Protein AF-A0A8X6X6V0-F1 (afdb_monomer_lite)

Radius of gyration: 44.59 Å; chains: 1; bounding box: 97×78×114 Å

Sequence (254 aa):
MNCDDSDLSSLSDDDEDKPSPTPSLAEDENDEPLQNAITTRIPHQAAHINEARHMPEMVGDRNHRSRCSNEKCSALTTVQCTDRMERRCVLNSWSKEEVRAVIRYEWARGVSGTEIHNHLVEVYGPGVMSKQMVRRWCRAFSDGHQQVEDLPRAGRTRTATTDANVGKVDDMIRANWRITIDEVAEELGISHESAQNITHDILRYRKVSARWVFRQLTSTHQEQRMAAFVLAALSVTAFASLHEVSELNLTDFY

Foldseek 3Di:
DDDDDDDDDDDDDDDDDDDDDDPDDPPPDDDDDPPDDDPDDDDDDDDDDPDDPPDDPPPDPPDDPDDDPDPPDPDDDPPPPPVPDDPQDAQCDDDQLRLLVLLLVCLVVVHDLVVSVVVCCSRHNPPRDDSVVSVVSSVCVVVVNDDSDDDDDPDPDPPLPDVVLLVVLVVVCVVPVPDDLVNSCVVSVHDSVSSVCSQCVVVNDDDDDDDDDPDDDDPVNVVVVVVVVVVVVVVVVVVVVVVVVVVVVVVVVD

Structure (mmCIF, N/CA/C/O backbone):
data_AF-A0A8X6X6V0-F1
#
_entry.id   AF-A0A8X6X6V0-F1
#
loop_
_atom_site.group_PDB
_atom_site.id
_atom_site.type_symbol
_atom_site.label_atom_id
_atom_site.label_alt_id
_atom_site.label_comp_id
_atom_site.label_asym_id
_atom_site.label_entity_id
_atom_site.label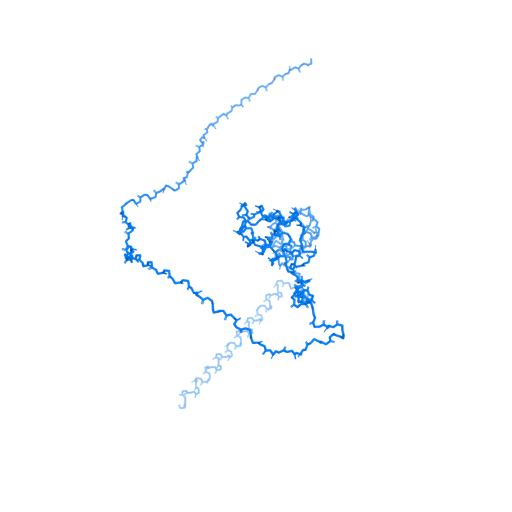_seq_id
_atom_site.pdbx_PDB_ins_code
_atom_site.Cartn_x
_atom_site.Cartn_y
_atom_site.Cartn_z
_atom_site.occupancy
_atom_site.B_iso_or_equiv
_atom_site.auth_seq_id
_atom_site.auth_comp_id
_atom_site.auth_asym_id
_atom_site.auth_atom_id
_atom_site.pdbx_PDB_model_num
ATOM 1 N N . MET A 1 1 ? -43.793 27.717 -38.017 1.00 43.06 1 MET A N 1
ATOM 2 C CA . MET A 1 1 ? -42.448 27.275 -37.589 1.00 43.06 1 MET A CA 1
ATOM 3 C C . MET A 1 1 ? -42.634 25.925 -36.906 1.00 43.06 1 MET A C 1
ATOM 5 O O . MET A 1 1 ? -42.559 25.836 -35.694 1.00 43.06 1 MET A O 1
ATOM 9 N N . ASN A 1 2 ? -43.304 24.999 -37.588 1.00 39.22 2 ASN A N 1
ATOM 10 C CA . ASN A 1 2 ? -42.785 24.049 -38.585 1.00 39.22 2 ASN A CA 1
ATOM 11 C C . ASN A 1 2 ? -42.194 22.838 -37.868 1.00 39.22 2 ASN A C 1
ATOM 13 O O . ASN A 1 2 ? -41.028 22.827 -37.490 1.00 39.22 2 ASN A O 1
ATOM 17 N N . CYS A 1 3 ? -43.082 21.869 -37.668 1.00 39.56 3 CYS A N 1
ATOM 18 C CA . CYS A 1 3 ? -42.766 20.455 -37.712 1.00 39.56 3 CYS A CA 1
ATOM 19 C C . CYS A 1 3 ? -42.533 20.108 -39.188 1.00 39.56 3 CYS A C 1
ATOM 21 O O . CYS A 1 3 ? -43.362 20.500 -40.008 1.00 39.56 3 CYS A O 1
ATOM 23 N N . ASP A 1 4 ? -41.451 19.405 -39.502 1.00 44.62 4 ASP A N 1
ATOM 24 C CA . ASP A 1 4 ? -41.312 18.671 -40.757 1.00 44.62 4 ASP A CA 1
ATOM 25 C C . ASP A 1 4 ? -40.814 17.265 -40.418 1.00 44.62 4 ASP A C 1
ATOM 27 O O . ASP A 1 4 ? -39.748 17.075 -39.825 1.00 44.62 4 ASP A O 1
ATOM 31 N N . ASP A 1 5 ? -41.675 16.314 -40.762 1.00 45.59 5 ASP A N 1
ATOM 32 C CA . ASP A 1 5 ? -41.463 14.879 -40.832 1.00 45.59 5 ASP A CA 1
ATOM 33 C C . ASP A 1 5 ? -40.424 14.529 -41.903 1.00 45.59 5 ASP A C 1
ATOM 35 O O . ASP A 1 5 ? -40.351 15.192 -42.939 1.00 45.59 5 ASP A O 1
ATOM 39 N N . SER A 1 6 ? -39.690 13.431 -41.709 1.00 56.47 6 SER A N 1
ATOM 40 C CA . SER A 1 6 ? -39.360 12.480 -42.782 1.00 56.47 6 SER A CA 1
ATOM 41 C C . SER A 1 6 ? -38.842 11.172 -42.185 1.00 56.47 6 SER A C 1
ATOM 43 O O . SER A 1 6 ? -37.684 11.054 -41.785 1.00 56.47 6 SER A O 1
ATOM 45 N N . ASP A 1 7 ? -39.756 10.208 -42.151 1.00 45.28 7 ASP A N 1
ATOM 46 C CA . ASP A 1 7 ? -39.537 8.767 -42.099 1.00 45.28 7 ASP A CA 1
ATOM 47 C C . ASP A 1 7 ? -38.521 8.275 -43.149 1.00 45.28 7 ASP A C 1
ATOM 49 O O . ASP A 1 7 ? -38.448 8.820 -44.251 1.00 45.28 7 ASP A O 1
ATOM 53 N N . LEU A 1 8 ? -37.822 7.166 -42.858 1.00 48.72 8 LEU A N 1
ATOM 54 C CA . LEU A 1 8 ? -38.090 5.878 -43.526 1.00 48.72 8 LEU A CA 1
ATOM 55 C C . LEU A 1 8 ? -37.165 4.735 -43.056 1.00 48.72 8 LEU A C 1
ATOM 57 O O . LEU A 1 8 ? -35.946 4.795 -43.195 1.00 48.72 8 LEU A O 1
ATOM 61 N N . SER A 1 9 ? -37.839 3.652 -42.640 1.00 52.66 9 SER A N 1
ATOM 62 C CA . SER A 1 9 ? -37.504 2.213 -42.744 1.00 52.66 9 SER A CA 1
ATOM 63 C C . SER A 1 9 ? -36.273 1.698 -41.983 1.00 52.66 9 SER A C 1
ATOM 65 O O . SER A 1 9 ? -35.146 2.023 -42.329 1.00 52.66 9 SER A O 1
ATOM 67 N N . SER A 1 10 ? -36.398 0.916 -40.903 1.00 49.81 10 SER A N 1
ATOM 68 C CA . SER A 1 10 ? -37.015 -0.426 -40.771 1.00 49.81 10 SER A CA 1
ATOM 69 C C . SER A 1 10 ? -36.362 -1.491 -41.658 1.00 49.81 10 SER A C 1
ATOM 71 O O . SER A 1 10 ? -36.741 -1.659 -42.813 1.00 49.81 10 SER A O 1
ATOM 73 N N . LEU A 1 11 ? -35.443 -2.255 -41.067 1.00 49.62 11 LEU A N 1
ATOM 74 C CA . LEU A 1 11 ? -35.178 -3.654 -41.404 1.00 49.62 11 LEU A CA 1
ATOM 75 C C . LEU A 1 11 ? -34.881 -4.381 -40.089 1.00 49.62 11 LEU A C 1
ATOM 77 O O . LEU A 1 11 ? -33.825 -4.229 -39.481 1.00 49.62 11 LEU A O 1
ATOM 81 N N . SER A 1 12 ? -35.924 -5.047 -39.615 1.00 47.56 12 SER A N 1
ATOM 82 C CA . SER A 1 12 ? -35.918 -6.099 -38.613 1.00 47.56 12 SER A CA 1
ATOM 83 C C . SER A 1 12 ? -35.252 -7.340 -39.193 1.00 47.56 12 SER A C 1
ATOM 85 O O . SER A 1 12 ? -35.658 -7.759 -40.271 1.00 47.56 12 SER A O 1
ATOM 87 N N . ASP A 1 13 ? -34.335 -7.939 -38.443 1.00 51.16 13 ASP A N 1
ATOM 88 C CA . ASP A 1 13 ? -34.235 -9.391 -38.357 1.00 51.16 13 ASP A CA 1
ATOM 89 C C . ASP A 1 13 ? -34.042 -9.720 -36.873 1.00 51.16 13 ASP A C 1
ATOM 91 O O . ASP A 1 13 ? -33.030 -9.388 -36.249 1.00 51.16 13 ASP A O 1
ATOM 95 N N . ASP A 1 14 ? -35.118 -10.257 -36.307 1.00 48.31 14 ASP A N 1
ATOM 96 C CA . ASP A 1 14 ? -35.126 -11.079 -35.110 1.00 48.31 14 ASP A CA 1
ATOM 97 C C . ASP A 1 14 ? -34.125 -12.226 -35.283 1.00 48.31 14 ASP A C 1
ATOM 99 O O . ASP A 1 14 ? -34.096 -12.817 -36.353 1.00 48.31 14 ASP A O 1
ATOM 103 N N . ASP A 1 15 ? -33.355 -12.566 -34.247 1.00 51.91 15 ASP A N 1
ATOM 104 C CA . ASP A 1 15 ? -33.030 -13.968 -33.959 1.00 51.91 15 ASP A CA 1
ATOM 105 C C . ASP A 1 15 ? -32.378 -14.121 -32.570 1.00 51.91 15 ASP A C 1
ATOM 107 O O . ASP A 1 15 ? -31.241 -13.726 -32.316 1.00 51.91 15 ASP A O 1
ATOM 111 N N . GLU A 1 16 ? -33.162 -14.754 -31.696 1.00 51.00 16 GLU A N 1
ATOM 112 C CA . GLU A 1 16 ? -32.752 -15.794 -30.747 1.00 51.00 16 GLU A CA 1
ATOM 113 C C . GLU A 1 16 ? -31.806 -15.421 -29.592 1.00 51.00 16 GLU A C 1
ATOM 115 O O . GLU A 1 16 ? -30.585 -15.599 -29.601 1.00 51.00 16 GLU A O 1
ATOM 120 N N . ASP A 1 17 ? -32.468 -15.067 -28.492 1.00 46.38 17 ASP A N 1
ATOM 121 C CA . ASP A 1 17 ? -32.119 -15.486 -27.137 1.00 46.38 17 ASP A CA 1
ATOM 122 C C . ASP A 1 17 ? -31.708 -16.975 -27.117 1.00 46.38 17 ASP A C 1
ATOM 124 O O . ASP A 1 17 ? -32.535 -17.868 -27.306 1.00 46.38 17 ASP A O 1
ATOM 128 N N . LYS A 1 18 ? -30.431 -17.275 -26.857 1.00 47.12 18 LYS A N 1
ATOM 129 C CA . LYS A 1 18 ? -29.999 -18.647 -26.557 1.00 47.12 18 LYS A CA 1
ATOM 130 C C . LYS A 1 18 ? -29.133 -18.691 -25.304 1.00 47.12 18 LYS A C 1
ATOM 132 O O . LYS A 1 18 ? -27.924 -18.461 -25.382 1.00 47.12 18 LYS A O 1
ATOM 137 N N . PRO A 1 19 ? -29.704 -19.053 -24.143 1.00 42.91 19 PRO A N 1
ATOM 138 C CA . PRO A 1 19 ? -28.915 -19.439 -22.993 1.00 42.91 19 PRO A CA 1
ATOM 139 C C . PRO A 1 19 ? -28.558 -20.934 -23.027 1.00 42.91 19 PRO A C 1
ATOM 141 O O . PRO A 1 19 ? -29.378 -21.792 -23.355 1.00 42.91 19 PRO A O 1
ATOM 144 N N . SER A 1 20 ? -27.371 -21.214 -22.476 1.00 43.12 20 SER A N 1
ATOM 145 C CA . SER A 1 20 ? -26.909 -22.482 -21.871 1.00 43.12 20 SER A CA 1
ATOM 146 C C . SER A 1 20 ? -26.146 -23.460 -22.787 1.00 43.12 20 SER A C 1
ATOM 148 O O . SER A 1 20 ? -26.454 -23.611 -23.967 1.00 43.12 20 SER A O 1
ATOM 150 N N . PRO A 1 21 ? -25.130 -24.145 -22.226 1.00 46.22 21 PRO A N 1
ATOM 151 C CA . PRO A 1 21 ? -25.453 -25.300 -21.396 1.00 46.22 21 PRO A CA 1
ATOM 152 C C . PRO A 1 21 ? -24.840 -25.229 -19.995 1.00 46.22 21 PRO A C 1
ATOM 154 O O . PRO A 1 21 ? -23.626 -25.220 -19.802 1.00 46.22 21 PRO A O 1
ATOM 157 N N . THR A 1 22 ? -25.729 -25.267 -19.010 1.00 44.12 22 THR A N 1
ATOM 158 C CA . THR A 1 22 ? -25.521 -25.998 -17.766 1.00 44.12 22 THR A CA 1
ATOM 159 C C . THR A 1 22 ? -25.092 -27.434 -18.088 1.00 44.12 22 THR A C 1
ATOM 161 O O . THR A 1 22 ? -25.772 -28.117 -18.855 1.00 44.12 22 THR A O 1
ATOM 164 N N . PRO A 1 23 ? -24.006 -27.946 -17.494 1.00 42.91 23 PRO A N 1
ATOM 165 C CA . PRO A 1 23 ? -23.818 -29.380 -17.384 1.00 42.91 23 PRO A CA 1
ATOM 166 C C . PRO A 1 23 ? -24.856 -29.923 -16.403 1.00 42.91 23 PRO A C 1
ATOM 168 O O . PRO A 1 23 ? -24.826 -29.642 -15.204 1.00 42.91 23 PRO A O 1
ATOM 171 N N . SER A 1 24 ? -25.815 -30.647 -16.967 1.00 38.06 24 SER A N 1
ATOM 172 C CA . SER A 1 24 ? -26.755 -31.501 -16.265 1.00 38.06 24 SER A CA 1
ATOM 173 C C . SER A 1 24 ? -26.023 -32.534 -15.414 1.00 38.06 24 SER A C 1
ATOM 175 O O . SER A 1 24 ? -25.012 -33.108 -15.819 1.00 38.06 24 SER A O 1
ATOM 177 N N . LEU A 1 25 ? -26.617 -32.759 -14.252 1.00 36.78 25 LEU A N 1
ATOM 178 C CA . LEU A 1 25 ? -26.468 -33.891 -13.355 1.00 36.78 25 LEU A CA 1
ATOM 179 C C . LEU A 1 25 ? -26.217 -35.204 -14.116 1.00 36.78 25 LEU A C 1
ATOM 181 O O . LEU A 1 25 ? -27.026 -35.609 -14.950 1.00 36.78 25 LEU A O 1
ATOM 185 N N . ALA A 1 26 ? -25.119 -35.880 -13.784 1.00 39.16 26 AL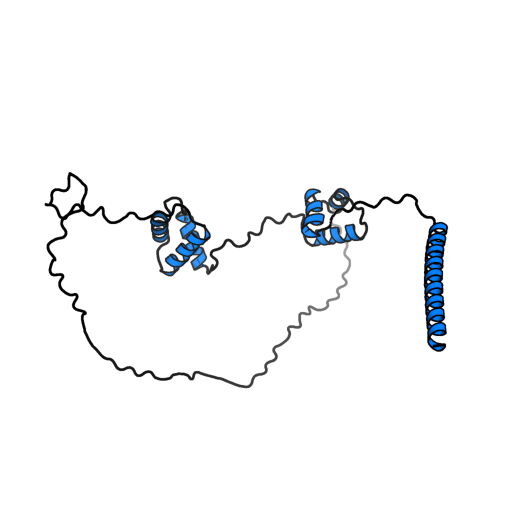A A N 1
ATOM 186 C CA . ALA A 1 26 ? -25.112 -37.332 -13.778 1.00 39.16 26 ALA A CA 1
ATOM 187 C C . ALA A 1 26 ? -25.782 -37.748 -12.464 1.00 39.16 26 ALA A C 1
ATOM 189 O O . ALA A 1 26 ? -25.169 -37.700 -11.398 1.00 39.16 26 ALA A O 1
ATOM 190 N N . GLU A 1 27 ? -27.073 -38.055 -12.543 1.00 41.31 27 GLU A N 1
ATOM 191 C CA . GLU A 1 27 ? -27.719 -38.941 -11.584 1.00 41.31 27 GLU A CA 1
ATOM 192 C C . GLU A 1 27 ? -27.263 -40.361 -11.932 1.00 41.31 27 GLU A C 1
ATOM 194 O O . GLU A 1 27 ? -27.814 -40.994 -12.827 1.00 41.31 27 GLU A O 1
ATOM 199 N N . ASP A 1 28 ? -26.224 -40.835 -11.248 1.00 38.53 28 ASP A N 1
ATOM 200 C CA . ASP A 1 28 ? -26.129 -42.252 -10.908 1.00 38.53 28 ASP A CA 1
ATOM 201 C C . ASP A 1 28 ? -26.710 -42.380 -9.493 1.00 38.53 28 ASP A C 1
ATOM 203 O O . ASP A 1 28 ? -26.030 -42.172 -8.486 1.00 38.53 28 ASP A O 1
ATOM 207 N N . GLU A 1 29 ? -28.017 -42.640 -9.427 1.00 46.88 29 GLU A N 1
ATOM 208 C CA . GLU A 1 29 ? -28.611 -43.325 -8.281 1.00 46.88 29 GLU A CA 1
ATOM 209 C C . GLU A 1 29 ? -28.218 -44.813 -8.311 1.00 46.88 29 GLU A C 1
ATOM 211 O O . GLU A 1 29 ? -27.977 -45.378 -9.381 1.00 46.88 29 GLU A O 1
ATOM 216 N N . ASN A 1 30 ? -28.269 -45.427 -7.120 1.00 36.88 30 ASN A N 1
ATOM 217 C CA . ASN A 1 30 ? -27.988 -46.821 -6.726 1.00 36.88 30 ASN A CA 1
ATOM 218 C C . ASN A 1 30 ? -26.560 -46.988 -6.153 1.00 36.88 30 ASN A C 1
ATOM 220 O O . ASN A 1 30 ? -25.581 -46.936 -6.885 1.00 36.88 30 ASN A O 1
ATOM 224 N N . ASP A 1 31 ? -26.319 -47.134 -4.844 1.00 41.03 31 ASP A N 1
ATOM 225 C CA . ASP A 1 31 ? -27.117 -47.787 -3.800 1.00 41.03 31 ASP A CA 1
ATOM 226 C C . ASP A 1 31 ? -26.992 -47.125 -2.405 1.00 41.03 31 ASP A C 1
ATOM 228 O O . ASP A 1 31 ? -26.027 -46.443 -2.063 1.00 41.03 31 ASP A O 1
ATOM 232 N N . GLU A 1 32 ? -28.031 -47.380 -1.616 1.00 48.66 32 GLU A N 1
ATOM 233 C CA . GLU A 1 32 ? -28.449 -46.867 -0.305 1.00 48.66 32 GLU A CA 1
ATOM 234 C C . GLU A 1 32 ? -27.623 -47.441 0.904 1.00 48.66 32 GLU A C 1
ATOM 236 O O . GLU A 1 32 ? -26.534 -47.981 0.726 1.00 48.66 32 GLU A O 1
ATOM 241 N N . PRO A 1 33 ? -28.047 -47.302 2.180 1.00 42.47 33 PRO A N 1
ATOM 242 C CA . PRO A 1 33 ? -27.447 -46.435 3.189 1.00 42.47 33 PRO A CA 1
ATOM 243 C C . PRO A 1 33 ? -26.650 -47.190 4.276 1.00 42.47 33 PRO A C 1
ATOM 245 O O . PRO A 1 33 ? -27.067 -48.235 4.773 1.00 42.47 33 PRO A O 1
ATOM 248 N N . LEU A 1 34 ? -25.580 -46.590 4.809 1.00 40.56 34 LEU A N 1
ATOM 249 C CA . LEU A 1 34 ? -25.073 -46.978 6.135 1.00 40.56 34 LEU A CA 1
ATOM 250 C C . LEU A 1 34 ? -25.619 -46.033 7.201 1.00 40.56 34 LEU A C 1
ATOM 252 O O . LEU A 1 34 ? -24.975 -45.090 7.658 1.00 40.56 34 LEU A O 1
ATOM 256 N N . GLN A 1 35 ? -26.852 -46.336 7.602 1.00 38.72 35 GLN A N 1
ATOM 257 C CA . GLN A 1 35 ? -27.366 -45.983 8.915 1.00 38.72 35 GLN A CA 1
ATOM 258 C C . GLN A 1 35 ? -26.469 -46.607 10.000 1.00 38.72 35 GLN A C 1
ATOM 260 O O . GLN A 1 35 ? -26.165 -47.795 9.970 1.00 38.72 35 GLN A O 1
ATOM 265 N N . ASN A 1 36 ? -26.092 -45.788 10.981 1.00 50.25 36 ASN A N 1
ATOM 266 C CA . ASN A 1 36 ? -26.089 -46.105 12.411 1.00 50.25 36 ASN A CA 1
ATOM 267 C C . ASN A 1 36 ? -25.766 -47.556 12.823 1.00 50.25 36 ASN A C 1
ATOM 269 O O . ASN A 1 36 ? -26.681 -48.365 12.959 1.00 50.25 36 ASN A O 1
ATOM 273 N N . ALA A 1 37 ? -24.516 -47.848 13.204 1.00 44.16 37 ALA A N 1
ATOM 274 C CA . ALA A 1 37 ? -24.225 -49.010 14.053 1.00 44.16 37 ALA A CA 1
ATOM 275 C C . ALA A 1 37 ? -22.836 -48.971 14.720 1.00 44.16 37 ALA A C 1
ATOM 277 O O . ALA A 1 37 ? -21.986 -49.781 14.384 1.00 44.16 37 ALA A O 1
ATOM 278 N N . ILE A 1 38 ? -22.624 -48.115 15.728 1.00 38.22 38 ILE A N 1
ATOM 279 C CA . ILE A 1 38 ? -21.910 -48.535 16.955 1.00 38.22 38 ILE A CA 1
ATOM 280 C C . ILE A 1 38 ? -22.642 -47.919 18.150 1.00 38.22 38 ILE A C 1
ATOM 282 O O . ILE A 1 38 ? -22.221 -46.948 18.771 1.00 38.22 38 ILE A O 1
ATOM 286 N N . THR A 1 39 ? -23.798 -48.501 18.458 1.00 43.28 39 THR A N 1
ATOM 287 C CA . THR A 1 39 ? -24.375 -48.457 19.799 1.00 43.28 39 THR A CA 1
ATOM 288 C C . THR A 1 39 ? -23.881 -49.697 20.534 1.00 43.28 39 THR A C 1
ATOM 290 O O . THR A 1 39 ? -24.547 -50.730 20.543 1.00 43.28 39 THR A O 1
ATOM 293 N N . THR A 1 40 ? -22.714 -49.626 21.167 1.00 41.25 40 THR A N 1
ATOM 294 C CA . THR A 1 40 ? -22.365 -50.584 22.220 1.00 41.25 40 THR A CA 1
ATOM 295 C C . THR A 1 40 ? -22.706 -49.971 23.566 1.00 41.25 40 THR A C 1
ATOM 297 O O . THR A 1 40 ? -21.996 -49.141 24.123 1.00 41.25 40 THR A O 1
ATOM 300 N N . ARG A 1 41 ? -23.877 -50.406 24.038 1.00 46.56 41 ARG A N 1
ATOM 301 C CA . ARG A 1 41 ? -24.317 -50.508 25.430 1.00 46.56 41 ARG A CA 1
ATOM 302 C C . ARG A 1 41 ? -23.166 -50.391 26.440 1.00 46.56 41 ARG A C 1
ATOM 304 O O . ARG A 1 41 ? -22.403 -51.338 26.608 1.00 46.56 41 ARG A O 1
ATOM 311 N N . ILE A 1 42 ? -23.152 -49.304 27.204 1.00 42.47 42 ILE A N 1
ATOM 312 C CA . ILE A 1 42 ? -22.710 -49.363 28.599 1.00 42.47 42 ILE A CA 1
ATOM 313 C C . ILE A 1 42 ? -23.989 -49.311 29.442 1.00 42.47 42 ILE A C 1
ATOM 315 O O . ILE A 1 42 ? -24.787 -48.387 29.269 1.00 42.47 42 ILE A O 1
ATOM 319 N N . PRO A 1 43 ? -24.253 -50.327 30.278 1.00 42.03 43 PRO A N 1
ATOM 320 C CA . PRO A 1 43 ? -25.479 -50.400 31.049 1.00 42.03 43 PRO A CA 1
ATOM 321 C C . PRO A 1 43 ? -25.533 -49.273 32.080 1.00 42.03 43 PRO A C 1
ATOM 323 O O . PRO A 1 43 ? -24.612 -49.067 32.868 1.00 42.03 43 PRO A O 1
ATOM 326 N N . HIS A 1 44 ? -26.669 -48.581 32.088 1.00 46.25 44 HIS A N 1
ATOM 327 C CA . HIS A 1 44 ? -27.127 -47.807 33.227 1.00 46.25 44 HIS A CA 1
ATOM 328 C C . HIS A 1 44 ? -27.275 -48.758 34.419 1.00 46.25 44 HIS A C 1
ATOM 330 O O . HIS A 1 44 ? -28.161 -49.611 34.433 1.00 46.25 44 HIS A O 1
ATOM 336 N N . GLN A 1 45 ? -26.445 -48.579 35.440 1.00 47.88 45 GLN A N 1
ATOM 337 C CA . GLN A 1 45 ? -26.789 -49.020 36.780 1.00 47.88 45 GLN A CA 1
ATOM 338 C C . GLN A 1 45 ? -26.460 -47.894 37.748 1.00 47.88 45 GLN A C 1
ATOM 340 O O . GLN A 1 45 ? -25.309 -47.519 37.957 1.00 47.88 45 GLN A O 1
ATOM 345 N N . ALA A 1 46 ? -27.532 -47.302 38.265 1.00 47.19 46 ALA A N 1
ATOM 346 C CA . ALA A 1 46 ? -27.494 -46.326 39.328 1.00 47.19 46 ALA A CA 1
ATOM 347 C C . ALA A 1 46 ? -26.876 -46.967 40.576 1.00 47.19 46 ALA A C 1
ATOM 349 O O . ALA A 1 46 ? -27.431 -47.916 41.126 1.00 47.19 46 ALA A O 1
ATOM 350 N N . ALA A 1 47 ? -25.756 -46.418 41.036 1.00 40.03 47 ALA A N 1
ATOM 351 C CA . ALA A 1 47 ? -25.295 -46.582 42.403 1.00 40.03 47 ALA A CA 1
ATOM 352 C C . ALA A 1 47 ? -25.365 -45.211 43.074 1.00 40.03 47 ALA A C 1
ATOM 354 O O . ALA A 1 47 ? -24.512 -44.345 42.889 1.00 40.03 47 ALA A O 1
ATOM 355 N N . HIS A 1 48 ? -26.438 -45.016 43.833 1.00 46.41 48 HIS A N 1
ATOM 356 C CA . HIS A 1 48 ? -26.475 -44.043 44.910 1.00 46.41 48 HIS A CA 1
ATOM 357 C C . HIS A 1 48 ? -25.377 -44.423 45.908 1.00 46.41 48 HIS A C 1
ATOM 359 O O . HIS A 1 48 ? -25.508 -45.436 46.589 1.00 46.41 48 HIS A O 1
ATOM 365 N N . ILE A 1 49 ? -24.332 -43.608 46.030 1.00 45.19 49 ILE A N 1
ATOM 366 C CA . ILE A 1 49 ? -23.560 -43.514 47.269 1.00 45.19 49 ILE A CA 1
ATOM 367 C C . ILE A 1 49 ? -23.382 -42.028 47.563 1.00 45.19 49 ILE A C 1
ATOM 369 O O . ILE A 1 49 ? -22.545 -41.334 46.991 1.00 45.19 49 ILE A O 1
ATOM 373 N N . ASN A 1 50 ? -24.253 -41.548 48.450 1.00 51.69 50 ASN A N 1
ATOM 374 C CA . ASN A 1 50 ? -23.994 -40.384 49.278 1.00 51.69 50 ASN A CA 1
ATOM 375 C C . ASN A 1 50 ? -22.769 -40.705 50.136 1.00 51.69 50 ASN A C 1
ATOM 377 O O . ASN A 1 50 ? -22.898 -41.358 51.165 1.00 51.69 50 ASN A O 1
ATOM 381 N N . GLU A 1 51 ? -21.605 -40.212 49.745 1.00 41.03 51 GLU A N 1
ATOM 382 C CA . GLU A 1 51 ? -20.526 -39.970 50.690 1.00 41.03 51 GLU A CA 1
ATOM 383 C C . GLU A 1 51 ? -20.135 -38.509 50.560 1.00 41.03 51 GLU A C 1
ATOM 385 O O . GLU A 1 51 ? -19.299 -38.096 49.755 1.00 41.03 51 GLU A O 1
ATOM 390 N N . ALA A 1 52 ? -20.811 -37.706 51.381 1.00 44.78 52 ALA A N 1
ATOM 391 C CA . ALA A 1 52 ? -20.267 -36.457 51.856 1.00 44.78 52 ALA A CA 1
ATOM 392 C C . ALA A 1 52 ? -18.828 -36.736 52.305 1.00 44.78 52 ALA A C 1
ATOM 394 O O . ALA A 1 52 ? -18.606 -37.392 53.323 1.00 44.78 52 ALA A O 1
ATOM 395 N N . ARG A 1 53 ? -17.846 -36.254 51.536 1.00 41.28 53 ARG A N 1
ATOM 396 C CA . ARG A 1 53 ? -16.487 -36.100 52.046 1.00 41.28 53 ARG A CA 1
ATOM 397 C C . ARG A 1 53 ? -16.572 -35.117 53.198 1.00 41.28 53 ARG A C 1
ATOM 399 O O . ARG A 1 53 ? -16.596 -33.904 53.016 1.00 41.28 53 ARG A O 1
ATOM 406 N N . HIS A 1 54 ? -16.683 -35.704 54.376 1.00 46.34 54 HIS A N 1
ATOM 407 C CA . HIS A 1 54 ? -16.397 -35.117 55.658 1.00 46.34 54 HIS A CA 1
ATOM 408 C C . HIS A 1 54 ? -15.046 -34.400 55.544 1.00 46.34 54 HIS A C 1
ATOM 410 O O . HIS A 1 54 ? -13.995 -35.035 55.453 1.00 46.34 54 HIS A O 1
ATOM 416 N N . MET A 1 55 ? -15.085 -33.071 55.443 1.00 36.28 55 MET A N 1
ATOM 417 C CA . MET A 1 55 ? -13.892 -32.251 55.615 1.00 36.28 55 MET A CA 1
ATOM 418 C C . MET A 1 55 ? -13.469 -32.415 57.078 1.00 36.28 55 MET A C 1
ATOM 420 O O . MET A 1 55 ? -14.317 -32.218 57.950 1.00 36.28 55 MET A O 1
ATOM 424 N N . PRO A 1 56 ? -12.221 -32.806 57.379 1.00 47.50 56 PRO A N 1
ATOM 425 C CA . PRO A 1 56 ? -11.794 -32.951 58.761 1.00 47.50 56 PRO A CA 1
ATOM 426 C C . PRO A 1 56 ? -11.888 -31.596 59.471 1.00 47.50 56 PRO A C 1
ATOM 428 O O . PRO A 1 56 ? -11.426 -30.578 58.947 1.00 47.50 56 PRO A O 1
ATOM 431 N N . GLU A 1 57 ? -12.497 -31.586 60.659 1.00 47.06 57 GLU A N 1
ATOM 432 C CA . GLU A 1 57 ? -12.437 -30.444 61.568 1.00 47.06 57 GLU A CA 1
ATOM 433 C C . GLU A 1 57 ? -10.970 -30.074 61.809 1.00 47.06 57 GLU A C 1
ATOM 435 O O . GLU A 1 57 ? -10.174 -30.865 62.318 1.00 47.06 57 GLU A O 1
ATOM 440 N N . MET A 1 58 ? -10.615 -28.848 61.430 1.00 35.25 58 MET A N 1
ATOM 441 C CA . MET A 1 58 ? -9.321 -28.246 61.717 1.00 35.25 58 MET A CA 1
ATOM 442 C C . MET A 1 58 ? -9.227 -27.984 63.224 1.00 35.25 58 MET A C 1
ATOM 444 O O . MET A 1 58 ? -9.584 -26.907 63.706 1.00 35.25 58 MET A O 1
ATOM 448 N N . VAL A 1 59 ? -8.747 -28.970 63.982 1.00 47.00 59 VAL A N 1
ATOM 449 C CA . VAL A 1 59 ? -8.282 -28.753 65.353 1.00 47.00 59 VAL A CA 1
ATOM 450 C C . VAL A 1 59 ? -7.113 -27.776 65.275 1.00 47.00 59 VAL A C 1
ATOM 452 O O . VAL A 1 59 ? -6.099 -28.042 64.637 1.00 47.00 59 VAL A O 1
ATOM 455 N N . GLY A 1 60 ? -7.302 -26.600 65.869 1.00 44.59 60 GLY A N 1
ATOM 456 C CA . GLY A 1 60 ? -6.345 -25.508 65.807 1.00 44.59 60 GLY A CA 1
ATOM 457 C C . GLY A 1 60 ? -4.999 -25.884 66.416 1.00 44.59 60 GLY A C 1
ATOM 458 O O . GLY A 1 60 ? -4.865 -25.958 67.641 1.00 44.59 60 GLY A O 1
ATOM 459 N N . ASP A 1 61 ? -3.987 -26.002 65.559 1.00 39.25 61 ASP A N 1
ATOM 460 C CA . ASP A 1 61 ? -2.597 -25.961 65.983 1.00 39.25 61 ASP A CA 1
ATOM 461 C C . ASP A 1 61 ? -2.268 -24.549 66.466 1.00 39.25 61 ASP A C 1
ATOM 463 O O . ASP A 1 61 ? -1.971 -23.602 65.730 1.00 39.25 61 ASP A O 1
ATOM 467 N N . ARG A 1 62 ? -2.350 -24.423 67.790 1.00 51.56 62 ARG A N 1
ATOM 468 C CA . ARG A 1 62 ? -1.621 -23.428 68.559 1.00 51.56 62 ARG A CA 1
ATOM 469 C C . ARG A 1 62 ? -0.149 -23.503 68.149 1.00 51.56 62 ARG A C 1
ATOM 471 O O . ARG A 1 62 ? 0.485 -24.537 68.313 1.00 51.56 62 ARG A O 1
ATOM 478 N N . ASN A 1 63 ? 0.384 -22.338 67.781 1.00 48.72 63 ASN A N 1
ATOM 479 C CA . ASN A 1 63 ? 1.799 -21.956 67.817 1.00 48.72 63 ASN A CA 1
ATOM 480 C C . ASN A 1 63 ? 2.549 -21.883 66.468 1.00 48.72 63 ASN A C 1
ATOM 482 O O . ASN A 1 63 ? 3.494 -22.618 66.208 1.00 48.72 63 ASN A O 1
ATOM 486 N N . HIS A 1 64 ? 2.241 -20.848 65.679 1.00 42.66 64 HIS A N 1
ATOM 487 C CA . HIS A 1 64 ? 3.265 -20.158 64.883 1.00 42.66 64 HIS A CA 1
ATOM 488 C C . HIS A 1 64 ? 3.096 -18.636 64.994 1.00 42.66 64 HIS A C 1
ATOM 490 O O . HIS A 1 64 ? 2.748 -17.919 64.057 1.00 42.66 64 HIS A O 1
ATOM 496 N N . ARG A 1 65 ? 3.296 -18.132 66.215 1.00 50.69 65 ARG A N 1
ATOM 497 C CA . ARG A 1 65 ? 3.416 -16.703 66.506 1.00 50.69 65 ARG A CA 1
ATOM 498 C C . ARG A 1 65 ? 4.861 -16.287 66.226 1.00 50.69 65 ARG A C 1
ATOM 500 O O . ARG A 1 65 ? 5.724 -16.563 67.047 1.00 50.69 65 ARG A O 1
ATOM 507 N N . SER A 1 66 ? 5.119 -15.648 65.085 1.00 53.16 66 SER A N 1
ATOM 508 C CA . SER A 1 66 ? 6.118 -14.572 64.890 1.00 53.16 66 SER A CA 1
ATOM 509 C C . SER A 1 66 ? 6.579 -14.498 63.433 1.00 53.16 66 SER A C 1
ATOM 511 O O . SER A 1 66 ? 7.347 -15.325 62.963 1.00 53.16 66 SER A O 1
ATOM 513 N N . ARG A 1 67 ? 6.097 -13.475 62.718 1.00 47.47 67 ARG A N 1
ATOM 514 C CA . ARG A 1 67 ? 6.802 -12.721 61.657 1.00 47.47 67 ARG A CA 1
ATOM 515 C C . ARG A 1 67 ? 5.818 -11.715 61.053 1.00 47.47 67 ARG A C 1
ATOM 517 O O . ARG A 1 67 ? 5.463 -11.768 59.882 1.00 47.47 67 ARG A O 1
ATOM 524 N N . CYS A 1 68 ? 5.330 -10.817 61.904 1.00 49.44 68 CYS A N 1
ATOM 525 C CA . CYS A 1 68 ? 4.777 -9.543 61.464 1.00 49.44 68 CYS A CA 1
ATOM 526 C C . CYS A 1 68 ? 5.755 -8.484 61.969 1.00 49.44 68 CYS A C 1
ATOM 528 O O . CYS A 1 68 ? 5.908 -8.319 63.174 1.00 49.44 68 CYS A O 1
ATOM 530 N N . SER A 1 69 ? 6.484 -7.850 61.056 1.00 52.03 69 SER A N 1
ATOM 531 C CA . SER A 1 69 ? 7.538 -6.866 61.338 1.00 52.03 69 SER A CA 1
ATOM 532 C C . SER A 1 69 ? 6.991 -5.447 61.548 1.00 52.03 69 SER A C 1
ATOM 534 O O . SER A 1 69 ? 7.728 -4.477 61.416 1.00 52.03 69 SER A O 1
ATOM 536 N N . ASN A 1 70 ? 5.700 -5.309 61.859 1.00 50.84 70 ASN A N 1
ATOM 537 C CA . ASN A 1 70 ? 5.071 -4.017 62.094 1.00 50.84 70 ASN A CA 1
ATOM 538 C C . ASN A 1 70 ? 4.963 -3.751 63.603 1.00 50.84 70 ASN A C 1
ATOM 540 O O . ASN A 1 70 ? 4.268 -4.475 64.318 1.00 50.84 70 ASN A O 1
ATOM 544 N N . GLU A 1 71 ? 5.625 -2.692 64.072 1.00 53.22 71 GLU A N 1
ATOM 545 C CA . GLU A 1 71 ? 5.714 -2.293 65.487 1.00 53.22 71 GLU A CA 1
ATOM 546 C C . GLU A 1 71 ? 4.344 -1.996 66.126 1.00 53.22 71 GLU A C 1
ATOM 548 O O . GLU A 1 71 ? 4.210 -1.982 67.347 1.00 53.22 71 GLU A O 1
ATOM 553 N N . LYS A 1 72 ? 3.302 -1.801 65.307 1.00 50.84 72 LYS A N 1
ATOM 554 C CA . LYS A 1 72 ? 1.932 -1.484 65.743 1.00 50.84 72 LYS A CA 1
ATOM 555 C C . LYS A 1 72 ? 0.998 -2.697 65.845 1.00 50.84 72 LYS A C 1
ATOM 557 O O . LYS A 1 72 ? -0.182 -2.533 66.139 1.00 50.84 72 LYS A O 1
ATOM 562 N N . CYS A 1 73 ? 1.484 -3.914 65.599 1.00 49.53 73 CYS A N 1
ATOM 563 C CA . CYS A 1 73 ? 0.644 -5.112 65.544 1.00 49.53 73 CYS A CA 1
ATOM 564 C C . CYS A 1 73 ? 0.473 -5.761 66.935 1.00 49.53 73 CYS A C 1
ATOM 566 O O . CYS A 1 73 ? 1.028 -6.823 67.222 1.00 49.53 73 CYS A O 1
ATOM 568 N N . SER A 1 74 ? -0.297 -5.130 67.825 1.00 50.41 74 SER A N 1
ATOM 569 C CA . SER A 1 74 ? -0.624 -5.672 69.151 1.00 50.41 74 SER A CA 1
ATOM 570 C C . SER A 1 74 ? -1.839 -6.613 69.097 1.00 50.41 74 SER A C 1
ATOM 572 O O . SER A 1 74 ? -2.981 -6.214 69.256 1.00 50.41 74 SER A O 1
ATOM 574 N N . ALA A 1 75 ? -1.563 -7.889 68.832 1.00 54.22 75 ALA A N 1
ATOM 575 C CA . ALA A 1 75 ? -2.222 -9.125 69.294 1.00 54.22 75 ALA A CA 1
ATOM 576 C C . ALA A 1 75 ? -3.728 -9.221 69.705 1.00 54.22 75 ALA A C 1
ATOM 578 O O . ALA A 1 75 ? -4.052 -10.233 70.325 1.00 54.22 75 ALA A O 1
ATOM 579 N N . LEU A 1 76 ? -4.659 -8.305 69.390 1.00 45.88 76 LEU A N 1
ATOM 580 C CA . LEU A 1 76 ? -6.054 -8.410 69.878 1.00 45.88 76 LEU A CA 1
ATOM 581 C C . LEU A 1 76 ? -7.203 -8.045 68.921 1.00 45.88 76 LEU A C 1
ATOM 583 O O . LEU A 1 76 ? -8.349 -8.018 69.357 1.00 45.88 76 LEU A O 1
ATOM 587 N N . THR A 1 77 ? -6.988 -7.892 67.617 1.00 44.91 77 THR A N 1
ATOM 588 C CA . THR A 1 77 ? -8.119 -7.793 66.673 1.00 44.91 77 THR A CA 1
ATOM 589 C C . THR A 1 77 ? -7.864 -8.603 65.409 1.00 44.91 77 THR A C 1
ATOM 591 O O . THR A 1 77 ? -7.151 -8.198 64.497 1.00 44.91 77 THR A O 1
ATOM 594 N N . THR A 1 78 ? -8.517 -9.759 65.319 1.00 48.88 78 THR A N 1
ATOM 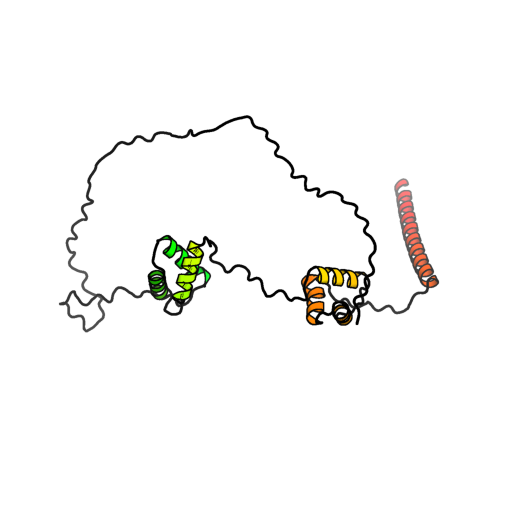595 C CA . THR A 1 78 ? -8.526 -10.677 64.165 1.00 48.88 78 THR A CA 1
ATOM 596 C C . THR A 1 78 ? -9.209 -10.091 62.914 1.00 48.88 78 THR A C 1
ATOM 598 O O . THR A 1 78 ? -9.587 -10.829 62.015 1.00 48.88 78 THR A O 1
ATOM 601 N N . VAL A 1 79 ? -9.391 -8.769 62.831 1.00 48.94 79 VAL A N 1
ATOM 602 C CA . VAL A 1 79 ? -10.145 -8.098 61.755 1.00 48.94 79 VAL A CA 1
ATOM 603 C C . VAL A 1 79 ? -9.279 -7.105 60.960 1.00 48.94 79 VAL A C 1
ATOM 605 O O . VAL A 1 79 ? -9.759 -6.483 60.024 1.00 48.94 79 VAL A O 1
ATOM 608 N N . GLN A 1 80 ? -7.977 -6.978 61.249 1.00 41.34 80 GLN A N 1
ATOM 609 C CA . GLN A 1 80 ? -7.087 -6.063 60.508 1.00 41.34 80 GLN A CA 1
ATOM 610 C C . GLN A 1 80 ? -5.785 -6.718 60.027 1.00 41.34 80 GLN A C 1
ATOM 612 O O . GLN A 1 80 ? -4.698 -6.164 60.148 1.00 41.34 80 GLN A O 1
ATOM 617 N N . CYS A 1 81 ? -5.887 -7.913 59.448 1.00 39.25 81 CYS A N 1
ATOM 618 C CA . CYS A 1 81 ? -4.822 -8.501 58.628 1.00 39.25 81 CYS A CA 1
ATOM 619 C C . CYS A 1 81 ? -5.400 -9.024 57.304 1.00 39.25 81 CYS A C 1
ATOM 621 O O . CYS A 1 81 ? -5.167 -10.165 56.921 1.00 39.25 81 CYS A O 1
ATOM 623 N N . THR A 1 82 ? -6.182 -8.197 56.607 1.00 44.47 82 THR A N 1
ATOM 624 C CA . THR A 1 82 ? -6.577 -8.441 55.208 1.00 44.47 82 THR A CA 1
ATOM 625 C C . THR A 1 82 ? -5.507 -7.989 54.210 1.00 44.47 82 THR A C 1
ATOM 627 O O . THR A 1 82 ? -5.591 -8.324 53.036 1.00 44.47 82 THR A O 1
ATOM 630 N N . ASP A 1 83 ? -4.439 -7.332 54.668 1.00 41.53 83 ASP A N 1
ATOM 631 C CA . ASP A 1 83 ? -3.356 -6.814 53.818 1.00 41.53 83 ASP A CA 1
ATOM 632 C C . ASP A 1 83 ? -2.337 -7.900 53.385 1.00 41.53 83 ASP A C 1
ATOM 634 O O . ASP A 1 83 ? -1.129 -7.677 53.297 1.00 41.53 83 ASP A O 1
ATOM 638 N N . ARG A 1 84 ? -2.814 -9.138 53.176 1.00 43.44 84 ARG A N 1
ATOM 639 C CA . ARG A 1 84 ? -2.029 -10.289 52.683 1.00 43.44 84 ARG A CA 1
ATOM 640 C C . ARG A 1 84 ? -2.579 -10.888 51.378 1.00 43.44 84 ARG A C 1
ATOM 642 O O . ARG A 1 84 ? -2.023 -11.861 50.877 1.00 43.44 84 ARG A O 1
ATOM 649 N N . MET A 1 85 ? -3.610 -10.312 50.770 1.00 46.00 85 MET A N 1
ATOM 650 C CA . MET A 1 85 ? -4.052 -10.695 49.426 1.00 46.00 85 MET A CA 1
ATOM 651 C C . MET A 1 85 ? -4.333 -9.439 48.601 1.00 46.00 85 MET A C 1
ATOM 653 O O . MET A 1 85 ? -4.855 -8.473 49.131 1.00 46.00 85 MET A O 1
ATOM 657 N N . GLU A 1 86 ? -3.975 -9.493 47.316 1.00 50.75 86 GLU A N 1
ATOM 658 C CA . GLU A 1 86 ? -4.128 -8.445 46.288 1.00 50.75 86 GLU A CA 1
ATOM 659 C C . GLU A 1 86 ? -2.938 -7.509 46.040 1.00 50.75 86 GLU A C 1
ATOM 661 O O . GLU A 1 86 ? -3.072 -6.301 45.879 1.00 50.75 86 GLU A O 1
ATOM 666 N N . ARG A 1 87 ? -1.768 -8.089 45.763 1.00 48.78 87 ARG A N 1
ATOM 667 C CA . ARG A 1 87 ? -1.007 -7.568 44.615 1.00 48.78 87 ARG A CA 1
ATOM 668 C C . ARG A 1 87 ? -1.547 -8.226 43.344 1.00 48.78 87 ARG A C 1
ATOM 670 O O . ARG A 1 87 ? -0.921 -9.144 42.825 1.00 48.78 87 ARG A O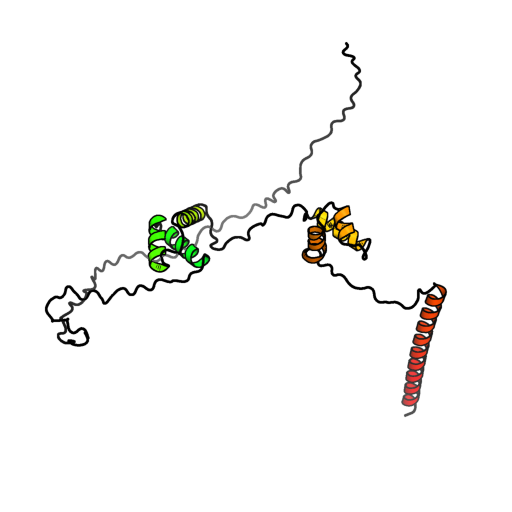 1
ATOM 677 N N . ARG A 1 88 ? -2.729 -7.810 42.863 1.00 56.53 88 ARG A N 1
ATOM 678 C CA . ARG A 1 88 ? -3.109 -8.106 41.469 1.00 56.53 88 ARG A CA 1
ATOM 679 C C . ARG A 1 88 ? -2.128 -7.351 40.582 1.00 56.53 88 ARG A C 1
ATOM 681 O O . ARG A 1 88 ? -2.061 -6.124 40.635 1.00 56.53 88 ARG A O 1
ATOM 688 N N . CYS A 1 89 ? -1.340 -8.082 39.807 1.00 61.19 89 CYS A N 1
ATOM 689 C CA . CYS A 1 89 ? -0.504 -7.480 38.783 1.00 61.19 89 CYS A CA 1
ATOM 690 C C . CYS A 1 89 ? -1.418 -6.945 37.679 1.00 61.19 89 CYS A C 1
ATOM 692 O O . CYS A 1 89 ? -2.128 -7.723 37.050 1.00 61.19 89 CYS A O 1
ATOM 694 N N . VAL A 1 90 ? -1.394 -5.633 37.449 1.00 67.31 90 VAL A N 1
ATOM 695 C CA . VAL A 1 90 ? -1.976 -5.048 36.239 1.00 67.31 90 VAL A CA 1
ATOM 696 C C . VAL A 1 90 ? -0.962 -5.240 35.116 1.00 67.31 90 VAL A C 1
ATOM 698 O O . VAL A 1 90 ? 0.186 -4.798 35.220 1.00 67.31 90 VAL A O 1
ATOM 701 N N . LEU A 1 91 ? -1.369 -5.935 34.058 1.00 72.81 91 LEU A N 1
ATOM 702 C CA . LEU A 1 91 ? -0.587 -6.081 32.839 1.00 72.81 91 LEU A CA 1
ATOM 703 C C . LEU A 1 91 ? -0.586 -4.734 32.112 1.00 72.81 91 LEU A C 1
ATOM 705 O O . LEU A 1 91 ? -1.530 -4.379 31.415 1.00 72.81 91 LEU A O 1
ATOM 709 N N . ASN A 1 92 ? 0.490 -3.968 32.278 1.00 70.12 92 ASN A N 1
ATOM 710 C CA . ASN A 1 92 ? 0.634 -2.646 31.657 1.00 70.12 92 ASN A CA 1
ATOM 711 C C . ASN A 1 92 ? 1.001 -2.710 30.158 1.00 70.12 92 ASN A C 1
ATOM 713 O O . ASN A 1 92 ? 1.136 -1.673 29.513 1.00 70.12 92 ASN A O 1
ATOM 717 N N . SER A 1 93 ? 1.176 -3.911 29.602 1.00 83.00 93 SER A N 1
ATOM 718 C CA . SER A 1 93 ? 1.480 -4.161 28.191 1.00 83.00 93 SER A CA 1
ATOM 719 C C . SER A 1 93 ? 0.637 -5.322 27.673 1.00 83.00 93 SER A C 1
ATOM 721 O O . SER A 1 93 ? 0.612 -6.373 28.310 1.00 83.00 93 SER A O 1
ATOM 723 N N . TRP A 1 94 ? -0.009 -5.144 26.524 1.00 88.50 94 TRP A N 1
ATOM 724 C CA . TRP A 1 94 ? -0.888 -6.134 25.894 1.00 88.50 94 TRP A CA 1
ATOM 725 C C . TRP A 1 94 ? -0.913 -5.925 24.376 1.00 88.50 94 TRP A C 1
ATOM 727 O O . TRP A 1 94 ? -0.666 -4.812 23.896 1.00 88.50 94 TRP A O 1
ATOM 737 N N . SER A 1 95 ? -1.212 -6.982 23.614 1.00 90.25 95 SER A N 1
ATOM 738 C CA . SER A 1 95 ? -1.457 -6.879 22.169 1.00 90.25 95 SER A CA 1
ATOM 739 C C . SER A 1 95 ? -2.952 -6.769 21.859 1.00 90.25 95 SER A C 1
ATOM 741 O O . SER A 1 95 ? -3.812 -7.179 22.645 1.00 90.25 95 SER A O 1
ATOM 743 N N . LYS A 1 96 ? -3.301 -6.196 20.701 1.00 90.50 96 LYS A N 1
ATOM 744 C CA . LYS A 1 96 ? -4.714 -6.053 20.305 1.00 90.50 96 LYS A CA 1
ATOM 745 C C . LYS A 1 96 ? -5.371 -7.419 20.117 1.00 90.50 96 LYS A C 1
ATOM 747 O O . LYS A 1 96 ? -6.550 -7.573 20.423 1.00 90.50 96 LYS A O 1
ATOM 752 N N . GLU A 1 97 ? -4.610 -8.384 19.622 1.00 91.50 97 GLU A N 1
ATOM 753 C CA . GLU A 1 97 ? -5.032 -9.754 19.360 1.00 91.50 97 GLU A CA 1
ATOM 754 C C . GLU A 1 97 ? -5.333 -10.482 20.674 1.00 91.50 97 GLU A C 1
ATOM 756 O O . GLU A 1 97 ? -6.381 -11.111 20.799 1.00 91.50 97 GLU A O 1
ATOM 761 N N . GLU A 1 98 ? -4.475 -10.319 21.684 1.00 91.38 98 GLU A N 1
ATOM 762 C CA . GLU A 1 98 ? -4.665 -10.901 23.015 1.00 91.38 98 GLU A CA 1
ATOM 763 C C . GLU A 1 98 ? -5.987 -10.435 23.641 1.00 91.38 98 GLU A C 1
ATOM 765 O O . GLU A 1 98 ? -6.833 -11.247 24.017 1.00 91.38 98 GLU A O 1
ATOM 770 N N . VAL A 1 99 ? -6.222 -9.120 23.664 1.00 93.50 99 VAL A N 1
ATOM 771 C CA . VAL A 1 99 ? -7.445 -8.546 24.243 1.00 93.50 99 VAL A CA 1
ATOM 772 C C . VAL A 1 99 ? -8.692 -9.023 23.498 1.00 93.50 99 VAL A C 1
ATOM 774 O O . VAL A 1 99 ? -9.706 -9.346 24.116 1.00 93.50 99 VAL A O 1
ATOM 777 N N . ARG A 1 100 ? -8.643 -9.101 22.165 1.00 93.88 100 ARG A N 1
ATOM 778 C CA . ARG A 1 100 ? -9.766 -9.598 21.356 1.00 93.88 100 ARG A CA 1
ATOM 779 C C . ARG A 1 100 ? -10.033 -11.087 21.586 1.00 93.88 100 ARG A C 1
ATOM 781 O O . ARG A 1 100 ? -11.198 -11.484 21.577 1.00 93.88 100 ARG A O 1
ATOM 788 N N . ALA A 1 101 ? -9.001 -11.895 21.834 1.00 93.25 101 ALA A N 1
ATOM 789 C CA . ALA A 1 101 ? -9.158 -13.300 22.203 1.00 93.25 101 ALA A CA 1
ATOM 790 C C . ALA A 1 101 ? -9.865 -13.450 23.560 1.00 93.25 101 ALA A C 1
ATOM 792 O O . ALA A 1 101 ? -10.796 -14.248 23.677 1.00 93.25 101 ALA A O 1
ATOM 793 N N . VAL A 1 102 ? -9.503 -12.624 24.550 1.00 94.38 102 VAL A N 1
ATOM 794 C CA . VAL A 1 102 ? -10.190 -12.587 25.853 1.00 94.38 102 VAL A CA 1
ATOM 795 C C . VAL A 1 102 ? -11.648 -12.153 25.697 1.00 94.38 102 VAL A C 1
ATOM 797 O O . VAL A 1 102 ? -12.537 -12.784 26.264 1.00 94.38 102 VAL A O 1
ATOM 800 N N . ILE A 1 103 ? -11.930 -11.135 24.874 1.00 94.94 103 ILE A N 1
ATOM 801 C CA . ILE A 1 103 ? -13.314 -10.720 24.586 1.00 94.94 103 ILE A CA 1
ATOM 802 C C . ILE A 1 103 ? -14.105 -11.875 23.971 1.00 94.94 103 ILE A C 1
ATOM 804 O O . ILE A 1 103 ? -15.240 -12.103 24.377 1.00 94.94 103 ILE A O 1
ATOM 808 N N . ARG A 1 104 ? -13.523 -12.617 23.021 1.00 94.31 104 ARG A N 1
ATOM 809 C CA . ARG A 1 104 ? -14.177 -13.776 22.397 1.00 94.31 104 ARG A CA 1
ATOM 810 C C . ARG A 1 104 ? -14.500 -14.862 23.423 1.00 94.31 104 ARG A C 1
ATOM 812 O O . ARG A 1 104 ? -15.595 -15.417 23.389 1.00 94.31 104 ARG A O 1
ATOM 819 N N . TYR A 1 105 ? -13.562 -15.149 24.322 1.00 94.50 105 TYR A N 1
ATOM 820 C CA . TYR A 1 105 ? -13.744 -16.124 25.395 1.00 94.50 105 TYR A CA 1
ATOM 821 C C . TYR A 1 105 ? -14.870 -15.714 26.355 1.00 94.50 105 TYR A C 1
ATOM 823 O O . TYR A 1 105 ? -15.791 -16.491 26.593 1.00 94.50 105 TYR A O 1
ATOM 831 N N . GLU A 1 106 ? -14.849 -14.478 26.858 1.00 94.56 106 GLU A N 1
ATOM 832 C CA . GLU A 1 106 ? -15.874 -13.979 27.783 1.00 94.56 106 GLU A CA 1
ATOM 833 C C . GLU A 1 106 ? -17.252 -13.835 27.115 1.00 94.56 106 GLU A C 1
ATOM 835 O O . GLU A 1 106 ? -18.281 -14.133 27.722 1.00 94.56 106 GLU A O 1
ATOM 840 N N . TRP A 1 107 ? -17.288 -13.441 25.840 1.00 95.06 107 TRP A N 1
ATOM 841 C CA . TRP A 1 107 ? -18.516 -13.419 25.046 1.00 95.06 107 TRP A CA 1
ATOM 842 C C . TRP A 1 107 ? -19.108 -14.825 24.887 1.00 95.06 107 TRP A C 1
ATOM 844 O O . TRP A 1 107 ? -20.307 -15.002 25.088 1.00 95.06 107 TRP A O 1
ATOM 854 N N . ALA A 1 108 ? -18.277 -15.839 24.615 1.00 93.06 108 ALA A N 1
ATOM 855 C CA . ALA A 1 108 ? -18.723 -17.230 24.515 1.00 93.06 108 ALA A CA 1
ATOM 856 C C . ALA A 1 108 ? -19.250 -17.785 25.853 1.00 93.06 108 ALA A C 1
ATOM 858 O O . ALA A 1 108 ? -20.094 -18.678 25.858 1.00 93.06 108 ALA A O 1
ATOM 859 N N . ARG A 1 109 ? -18.805 -17.225 26.989 1.00 94.69 109 ARG A N 1
ATOM 860 C CA . ARG A 1 109 ? -19.357 -17.504 28.328 1.00 94.69 109 ARG A CA 1
ATOM 861 C C . ARG A 1 109 ? -20.709 -16.826 28.591 1.00 94.69 109 ARG A C 1
ATOM 863 O O . ARG A 1 109 ? -21.311 -17.085 29.628 1.00 94.69 109 ARG A O 1
ATOM 870 N N . GLY A 1 110 ? -21.180 -15.960 27.692 1.00 92.88 110 GLY A N 1
ATOM 871 C CA . GLY A 1 110 ? -22.432 -15.215 27.845 1.00 92.88 110 GLY A CA 1
ATOM 872 C C . GLY A 1 110 ? -22.322 -13.966 28.725 1.00 92.88 110 GLY A C 1
ATOM 873 O O . GLY A 1 110 ? -23.340 -13.460 29.193 1.00 92.88 110 GLY A O 1
ATOM 874 N N . VAL A 1 111 ? -21.108 -13.460 28.968 1.00 94.94 111 VAL A N 1
ATOM 875 C CA . VAL A 1 111 ? -20.887 -12.266 29.799 1.00 94.94 111 VAL A CA 1
ATOM 876 C C . VAL A 1 111 ? -21.306 -11.002 29.043 1.00 94.94 111 VAL A C 1
ATOM 878 O O . VAL A 1 111 ? -21.079 -10.856 27.839 1.00 94.94 111 VAL A O 1
ATOM 881 N N . SER A 1 112 ? -21.922 -10.048 29.748 1.00 94.25 112 SER A N 1
ATOM 882 C CA . SER A 1 112 ? -22.355 -8.788 29.139 1.00 94.25 112 SER A CA 1
ATOM 883 C C . SER A 1 112 ? -21.155 -7.935 28.705 1.00 94.25 112 SER A C 1
ATOM 885 O O . SER A 1 112 ? -20.171 -7.808 29.429 1.00 94.25 112 SER A O 1
ATOM 887 N N . GLY A 1 113 ? -21.231 -7.253 27.556 1.00 92.81 113 GLY A N 1
ATOM 888 C CA . GLY A 1 113 ? -20.101 -6.449 27.053 1.00 92.81 113 GLY A CA 1
ATOM 889 C C . GLY A 1 113 ? -19.616 -5.340 28.007 1.00 92.81 113 GLY A C 1
ATOM 890 O O . GLY A 1 113 ? -18.480 -4.882 27.904 1.00 92.81 113 GLY A O 1
ATOM 891 N N . THR A 1 114 ? -20.457 -4.891 28.945 1.00 94.38 114 THR A N 1
ATOM 892 C CA . THR A 1 114 ? -20.066 -3.972 30.027 1.00 94.38 114 THR A CA 1
ATOM 893 C C . THR A 1 114 ? -19.190 -4.632 31.082 1.00 94.38 114 THR A C 1
ATOM 895 O O . THR A 1 114 ? -18.240 -4.014 31.548 1.00 94.38 114 THR A O 1
ATOM 898 N N . GLU A 1 115 ? -19.502 -5.870 31.437 1.00 94.88 115 GLU A N 1
ATOM 899 C CA . GLU A 1 115 ? -18.781 -6.654 32.434 1.00 94.88 115 GLU A CA 1
ATOM 900 C C . GLU A 1 115 ? -17.454 -7.167 31.872 1.00 94.88 115 GLU A C 1
ATOM 902 O O . GLU A 1 115 ? -16.426 -7.020 32.527 1.00 94.88 115 GLU A O 1
ATOM 907 N N . ILE A 1 116 ? -17.437 -7.570 30.594 1.00 95.94 116 ILE A N 1
ATOM 908 C CA . ILE A 1 116 ? -16.198 -7.863 29.854 1.00 95.94 116 ILE A CA 1
ATOM 909 C C . ILE A 1 116 ? -15.225 -6.683 29.942 1.00 95.94 116 ILE A C 1
ATOM 911 O O . ILE A 1 116 ? -14.045 -6.865 30.217 1.00 95.94 116 ILE A O 1
ATOM 915 N N . HIS A 1 117 ? -15.701 -5.451 29.748 1.00 96.12 117 HIS A N 1
ATOM 916 C CA . HIS A 1 117 ? -14.829 -4.284 29.861 1.00 96.12 117 HIS A CA 1
ATOM 917 C C . HIS A 1 117 ? -14.281 -4.080 31.282 1.00 96.12 117 HIS A C 1
ATOM 919 O O . HIS A 1 117 ? -13.124 -3.694 31.420 1.00 96.12 117 HIS A O 1
ATOM 925 N N . ASN A 1 118 ? -15.070 -4.351 32.323 1.00 94.56 118 ASN A N 1
ATOM 926 C CA . ASN A 1 118 ? -14.595 -4.242 33.702 1.00 94.56 118 ASN A CA 1
ATOM 927 C C . ASN A 1 118 ? -13.498 -5.281 33.989 1.00 94.56 118 ASN A C 1
ATOM 929 O O . ASN A 1 118 ? -12.453 -4.905 34.513 1.00 94.56 118 ASN A O 1
ATOM 933 N N . HIS A 1 119 ? -13.687 -6.536 33.559 1.00 93.81 119 HIS A N 1
ATOM 934 C CA . HIS A 1 119 ? -12.664 -7.586 33.662 1.00 93.81 119 HIS A CA 1
ATOM 935 C C . HIS A 1 119 ? -11.379 -7.194 32.920 1.00 93.81 119 HIS A C 1
ATOM 937 O O . HIS A 1 119 ? -10.276 -7.347 33.441 1.00 93.81 119 HIS A O 1
ATOM 943 N N . LEU A 1 120 ? -11.509 -6.619 31.720 1.00 94.06 120 LEU A N 1
ATOM 944 C CA . LEU A 1 120 ? -10.355 -6.145 30.959 1.00 94.06 120 LEU A CA 1
ATOM 945 C C . LEU A 1 120 ? -9.614 -5.010 31.674 1.00 94.06 120 LEU A C 1
ATOM 947 O O . LEU A 1 120 ? -8.390 -5.012 31.692 1.00 94.06 120 LEU A O 1
ATOM 951 N N . VAL A 1 121 ? -10.325 -4.051 32.267 1.00 93.12 121 VAL A N 1
ATOM 952 C CA . VAL A 1 121 ? -9.708 -2.927 32.994 1.00 93.12 121 VAL A CA 1
ATOM 953 C C . VAL A 1 121 ? -9.026 -3.390 34.280 1.00 93.12 121 VAL A C 1
ATOM 955 O O . VAL A 1 121 ? -7.993 -2.839 34.652 1.00 93.12 121 VAL A O 1
ATOM 958 N N . GLU A 1 122 ? -9.570 -4.411 34.939 1.00 90.88 122 GLU A N 1
ATOM 959 C CA . GLU A 1 122 ? -8.982 -5.009 36.138 1.00 90.88 122 GLU A CA 1
ATOM 960 C C . GLU A 1 122 ? -7.638 -5.695 35.848 1.00 90.88 122 GLU A C 1
ATOM 962 O O . GLU A 1 122 ? -6.702 -5.566 36.638 1.00 90.88 122 GLU A O 1
ATOM 967 N N . VAL A 1 123 ? -7.528 -6.387 34.707 1.00 90.88 123 VAL A N 1
ATOM 968 C CA . VAL A 1 123 ? -6.331 -7.156 34.326 1.00 90.88 123 VAL A CA 1
ATOM 969 C C . VAL A 1 123 ? -5.318 -6.315 33.542 1.00 90.88 123 VAL A C 1
ATOM 971 O O . VAL A 1 123 ? -4.132 -6.345 33.853 1.00 90.88 123 VAL A O 1
ATOM 974 N N . TYR A 1 124 ? -5.766 -5.549 32.544 1.00 90.19 124 TYR A N 1
ATOM 975 C CA . TYR A 1 124 ? -4.920 -4.814 31.587 1.00 90.19 124 TYR A CA 1
ATOM 976 C C . TYR A 1 124 ? -4.834 -3.303 31.854 1.00 90.19 124 TYR A C 1
ATOM 978 O O . TYR A 1 124 ? -4.118 -2.570 31.167 1.00 90.19 124 TYR A O 1
ATOM 986 N N . GLY A 1 125 ? -5.590 -2.807 32.833 1.00 90.12 125 GLY A N 1
ATOM 987 C CA . GLY A 1 125 ? -5.633 -1.396 33.196 1.00 90.12 125 GLY A CA 1
ATOM 988 C C . GLY A 1 125 ? -6.618 -0.556 32.365 1.00 90.12 125 GLY A C 1
ATOM 989 O O . GLY A 1 125 ? -7.218 -1.016 31.390 1.00 90.12 125 GLY A O 1
ATOM 990 N N . PRO A 1 126 ? -6.794 0.730 32.725 1.00 89.00 126 PRO A N 1
ATOM 991 C CA . PRO A 1 126 ? -7.811 1.607 32.133 1.00 89.00 126 PRO A CA 1
ATOM 992 C C . PRO A 1 126 ? -7.570 1.944 30.651 1.00 89.00 126 PRO A C 1
ATOM 994 O O . PRO A 1 126 ? -8.485 2.411 29.974 1.00 89.00 126 PRO A O 1
ATOM 997 N N . GLY A 1 127 ? -6.356 1.715 30.138 1.00 88.69 127 GLY A N 1
ATOM 998 C CA . GLY A 1 127 ? -5.962 2.029 28.761 1.00 88.69 127 GLY A CA 1
ATOM 999 C C . GLY A 1 127 ? -6.262 0.941 27.725 1.00 88.69 127 GLY A C 1
ATOM 1000 O O . GLY A 1 127 ? -5.966 1.157 26.555 1.00 88.69 127 GLY A O 1
ATOM 1001 N N . VAL A 1 128 ? -6.821 -0.208 28.126 1.00 91.25 128 VAL A N 1
ATOM 1002 C CA . VAL A 1 128 ? -6.935 -1.401 27.268 1.00 91.25 128 VAL A CA 1
ATOM 1003 C C . VAL A 1 128 ? -7.804 -1.201 26.021 1.00 91.25 128 VAL A C 1
ATOM 1005 O O . VAL A 1 128 ? -7.367 -1.311 24.881 1.00 91.25 128 VAL A O 1
ATOM 1008 N N . MET A 1 129 ? -9.086 -0.916 26.212 1.00 93.50 129 MET A N 1
ATOM 1009 C CA . MET A 1 129 ? -10.045 -0.813 25.124 1.00 93.50 129 MET A CA 1
ATOM 1010 C C . MET A 1 129 ? -11.278 -0.067 25.615 1.00 93.50 129 MET A C 1
ATOM 1012 O O . MET A 1 129 ? -11.737 -0.271 26.739 1.00 93.50 129 MET A O 1
ATOM 1016 N N . SER A 1 130 ? -11.849 0.787 24.766 1.00 94.88 130 SER A N 1
ATOM 1017 C CA . SER A 1 130 ? -13.074 1.499 25.121 1.00 94.88 130 SER A CA 1
ATOM 1018 C C . SER A 1 130 ? -14.272 0.545 25.210 1.00 94.88 130 SER A C 1
ATOM 1020 O O . SER A 1 130 ? -14.392 -0.407 24.434 1.00 94.88 130 SER A O 1
ATOM 1022 N N . LYS A 1 131 ? -15.228 0.860 26.095 1.00 95.12 131 LYS A N 1
ATOM 1023 C CA . LYS A 1 131 ? -16.522 0.152 26.210 1.00 95.12 131 LYS A CA 1
ATOM 1024 C C . LYS A 1 131 ? -17.217 -0.033 24.856 1.00 95.12 131 LYS A C 1
ATOM 1026 O O . LYS A 1 131 ? -17.827 -1.066 24.598 1.00 95.12 131 LYS A O 1
ATOM 1031 N N . GLN A 1 132 ? -17.139 0.975 23.985 1.00 96.31 132 GLN A N 1
ATOM 1032 C CA . GLN A 1 132 ? -17.748 0.936 22.656 1.00 96.31 132 GLN A CA 1
ATOM 1033 C C . GLN A 1 132 ? -17.083 -0.106 21.750 1.00 96.31 132 GLN A C 1
ATOM 1035 O O . GLN A 1 132 ? -17.781 -0.821 21.033 1.00 96.31 132 GLN A O 1
ATOM 1040 N N . MET A 1 133 ? -15.754 -0.215 21.795 1.00 95.00 133 MET A N 1
ATOM 1041 C CA . MET A 1 133 ? -15.016 -1.178 20.983 1.00 95.00 133 MET A CA 1
ATOM 1042 C C . MET A 1 133 ? -15.256 -2.615 21.461 1.00 95.00 133 MET A C 1
ATOM 1044 O O . MET A 1 133 ? -15.493 -3.485 20.630 1.00 95.00 133 MET A O 1
ATOM 1048 N N . VAL A 1 134 ? -15.326 -2.851 22.777 1.00 95.50 134 VAL A N 1
ATOM 1049 C CA . VAL A 1 134 ? -15.705 -4.166 23.335 1.00 95.50 134 VAL A CA 1
ATOM 1050 C C . VAL A 1 134 ? -17.082 -4.599 22.826 1.00 95.50 134 VAL A C 1
ATOM 1052 O O . VAL A 1 134 ? -17.244 -5.713 22.332 1.00 95.50 134 VAL A O 1
ATOM 1055 N N . ARG A 1 135 ? -18.072 -3.696 22.853 1.00 95.12 135 ARG A N 1
ATOM 1056 C CA . ARG A 1 135 ? -19.414 -3.971 22.308 1.00 95.12 135 ARG A CA 1
ATOM 1057 C C . ARG A 1 135 ? -19.395 -4.238 20.804 1.00 95.12 135 ARG A C 1
ATOM 1059 O O . ARG A 1 135 ? -20.148 -5.089 20.342 1.00 95.12 135 ARG A O 1
ATOM 1066 N N . ARG A 1 136 ? -18.557 -3.527 20.041 1.00 94.94 136 ARG A N 1
ATOM 1067 C CA . ARG A 1 136 ? -18.385 -3.766 18.601 1.00 94.94 136 ARG A CA 1
ATOM 1068 C C . ARG A 1 136 ? -17.852 -5.174 18.334 1.00 94.94 136 ARG A C 1
ATOM 1070 O O . ARG A 1 136 ? -18.382 -5.838 17.455 1.00 94.94 136 ARG A O 1
ATOM 1077 N N . TRP A 1 137 ? -16.875 -5.632 19.112 1.00 94.62 137 TRP A N 1
ATOM 1078 C CA . TRP A 1 137 ? -16.359 -7.000 19.017 1.00 94.62 137 TRP A CA 1
ATOM 1079 C C . TRP A 1 137 ? -17.398 -8.043 19.413 1.00 94.62 137 TRP A C 1
ATOM 1081 O O . TRP A 1 137 ? -17.596 -8.993 18.670 1.00 94.62 137 TRP A O 1
ATOM 1091 N N . CYS A 1 138 ? -18.132 -7.832 20.510 1.00 94.25 138 CYS A N 1
ATOM 1092 C CA . CYS A 1 138 ? -19.229 -8.726 20.897 1.00 94.25 138 CYS A CA 1
ATOM 1093 C C . CYS A 1 138 ? -20.266 -8.879 19.772 1.00 94.25 138 CYS A C 1
ATOM 1095 O O . CYS A 1 138 ? -20.712 -9.987 19.503 1.00 94.25 138 CYS A O 1
ATOM 1097 N N . ARG A 1 139 ? -20.616 -7.779 19.087 1.00 94.25 139 ARG A N 1
ATOM 1098 C CA . ARG A 1 139 ? -21.510 -7.816 17.917 1.00 94.25 139 ARG A CA 1
ATOM 1099 C C . ARG A 1 139 ? -20.887 -8.573 16.749 1.00 94.25 139 ARG A C 1
ATOM 1101 O O . ARG A 1 139 ? -21.530 -9.462 16.222 1.00 94.25 139 ARG A O 1
ATOM 1108 N N . ALA A 1 140 ? -19.630 -8.289 16.411 1.00 93.25 140 ALA A N 1
ATOM 1109 C CA . ALA A 1 140 ? -18.929 -9.003 15.346 1.00 93.25 140 ALA A CA 1
ATOM 1110 C C . ALA A 1 140 ? -18.894 -10.524 15.596 1.00 93.25 140 ALA A C 1
ATOM 1112 O O . ALA A 1 140 ? -19.115 -11.300 14.672 1.00 93.25 140 ALA A O 1
ATOM 1113 N N . PHE A 1 141 ? -18.678 -10.956 16.843 1.00 92.56 141 PHE A N 1
ATOM 1114 C CA . PHE A 1 141 ? -18.732 -12.373 17.213 1.00 92.56 141 PHE A CA 1
ATOM 1115 C C . PHE A 1 141 ? -20.143 -12.960 17.075 1.00 92.56 141 PHE A C 1
ATOM 1117 O O . PHE A 1 141 ? -20.291 -14.072 16.571 1.00 92.56 141 PHE A O 1
ATOM 1124 N N . SER A 1 142 ? -21.177 -12.202 17.448 1.00 91.50 142 SER A N 1
ATOM 1125 C CA . SER A 1 142 ? -22.577 -12.576 17.209 1.00 91.50 142 SER A CA 1
ATOM 1126 C C . SER A 1 142 ? -22.935 -12.666 15.722 1.00 91.50 142 SER A C 1
ATOM 1128 O O . SER A 1 142 ? -23.719 -13.534 15.355 1.00 91.50 142 SER A O 1
ATOM 1130 N N . ASP A 1 143 ? -22.311 -11.852 14.871 1.00 93.50 143 ASP A N 1
ATOM 1131 C CA . ASP A 1 143 ? -22.481 -11.871 13.412 1.00 93.50 143 ASP A CA 1
ATOM 1132 C C . ASP A 1 143 ? -21.664 -12.994 12.726 1.00 93.50 143 ASP A C 1
ATOM 1134 O O . ASP A 1 143 ? -21.621 -13.080 11.500 1.00 93.50 143 ASP A O 1
ATOM 1138 N N . GLY A 1 144 ? -21.001 -13.868 13.498 1.00 89.31 144 GLY A N 1
ATOM 1139 C CA . GLY A 1 144 ? -20.252 -15.024 12.990 1.00 89.31 144 GLY A CA 1
ATOM 1140 C C . GLY A 1 144 ? -18.771 -14.766 12.687 1.00 89.31 144 GLY A C 1
ATOM 1141 O O . GLY A 1 144 ? -18.105 -15.630 12.115 1.00 89.31 144 GLY A O 1
ATOM 1142 N N . HIS A 1 145 ? -18.211 -13.617 13.079 1.00 85.69 145 HIS A N 1
ATOM 1143 C CA . HIS A 1 145 ? -16.793 -13.315 12.865 1.00 85.69 145 HIS A CA 1
ATOM 1144 C C . HIS A 1 145 ? -15.896 -14.180 13.768 1.00 85.69 145 HIS A C 1
ATOM 1146 O O . HIS A 1 145 ? -15.876 -14.001 14.979 1.00 85.69 145 HIS A O 1
ATOM 1152 N N . GLN A 1 146 ? -15.113 -15.107 13.207 1.00 81.44 146 GLN A N 1
ATOM 1153 C CA . GLN A 1 146 ? -14.268 -16.019 14.000 1.00 81.44 146 GLN A CA 1
ATOM 1154 C C . GLN A 1 146 ? -12.798 -15.594 14.108 1.00 81.44 146 GLN A C 1
ATOM 1156 O O . GLN A 1 146 ? -12.075 -16.125 14.952 1.00 81.44 146 GLN A O 1
ATOM 1161 N N . GLN A 1 147 ? -12.330 -14.657 13.284 1.00 82.69 147 GLN A N 1
ATOM 1162 C CA . GLN A 1 147 ? -10.931 -14.228 13.308 1.00 82.69 147 GLN A CA 1
ATOM 1163 C C . GLN A 1 147 ? -10.710 -13.124 14.349 1.00 82.69 147 GLN A C 1
ATOM 1165 O O . GLN A 1 147 ? -11.540 -12.232 14.527 1.00 82.69 147 GLN A O 1
ATOM 1170 N N . VAL A 1 148 ? -9.595 -13.215 15.069 1.00 83.75 148 VAL A N 1
ATOM 1171 C CA . VAL A 1 148 ? -9.185 -12.253 16.109 1.00 83.75 148 VAL A CA 1
ATOM 1172 C C . VAL A 1 148 ? -8.278 -11.160 15.519 1.00 83.75 148 VAL A C 1
ATOM 1174 O O . VAL A 1 148 ? -8.278 -10.011 15.972 1.00 83.75 148 VAL A O 1
ATOM 1177 N N . GLU A 1 149 ? -7.532 -11.518 14.478 1.00 84.69 149 GLU A N 1
ATOM 1178 C CA . GLU A 1 149 ? -6.622 -10.647 13.738 1.00 84.69 149 GLU A CA 1
ATOM 1179 C C . GLU A 1 149 ? -7.379 -9.657 12.847 1.00 84.69 149 GLU A C 1
ATOM 1181 O O . GLU A 1 149 ? -8.506 -9.908 12.412 1.00 84.69 149 GLU A O 1
ATOM 1186 N N . ASP A 1 150 ? -6.745 -8.518 12.567 1.00 79.62 150 ASP A N 1
ATOM 1187 C CA . ASP A 1 150 ? -7.233 -7.603 11.539 1.00 79.62 150 ASP A CA 1
ATOM 1188 C C . ASP A 1 150 ? -7.048 -8.252 10.162 1.00 79.62 150 ASP A C 1
ATOM 1190 O O . ASP A 1 150 ? -5.931 -8.597 9.773 1.00 79.62 150 ASP A O 1
ATOM 1194 N N . LEU A 1 151 ? -8.139 -8.385 9.403 1.00 77.31 151 LEU A N 1
ATOM 1195 C CA . LEU A 1 151 ? -8.052 -8.770 7.998 1.00 77.31 151 LEU A CA 1
ATOM 1196 C C . LEU A 1 151 ? -7.177 -7.765 7.236 1.00 77.31 151 LEU A C 1
ATOM 1198 O O . LEU A 1 151 ? -7.212 -6.566 7.551 1.00 77.31 151 LEU A O 1
ATOM 1202 N N . PRO A 1 152 ? -6.423 -8.217 6.214 1.00 75.00 152 PRO A N 1
ATOM 1203 C CA . PRO A 1 152 ? -5.653 -7.320 5.372 1.00 75.00 152 PRO A CA 1
ATOM 1204 C C . PRO A 1 152 ? -6.585 -6.240 4.828 1.00 75.00 152 PRO A C 1
ATOM 1206 O O . PRO A 1 152 ? -7.538 -6.501 4.091 1.00 75.00 152 PRO A O 1
ATOM 1209 N N . ARG A 1 153 ? -6.341 -5.002 5.259 1.00 75.44 153 ARG A N 1
ATOM 1210 C CA . ARG A 1 153 ? -7.155 -3.865 4.856 1.00 75.44 153 ARG A CA 1
ATOM 1211 C C . ARG A 1 153 ? -6.929 -3.649 3.368 1.00 75.44 153 ARG A C 1
ATOM 1213 O O . ARG A 1 153 ? -5.826 -3.277 2.973 1.00 75.44 153 ARG A O 1
ATOM 1220 N N . ALA A 1 154 ? -7.979 -3.810 2.568 1.00 68.06 154 ALA A N 1
ATOM 1221 C CA . ALA A 1 154 ? -7.983 -3.288 1.212 1.00 68.06 154 ALA A CA 1
ATOM 1222 C C . ALA A 1 154 ? -7.714 -1.778 1.304 1.00 68.06 154 ALA A C 1
ATOM 1224 O O . ALA A 1 154 ? -8.525 -1.004 1.824 1.00 68.06 154 ALA A O 1
ATOM 1225 N N . GLY A 1 155 ? -6.507 -1.371 0.910 1.00 70.88 155 GLY A N 1
ATOM 1226 C CA . GLY A 1 155 ? -6.161 0.036 0.792 1.00 70.88 155 GLY A CA 1
ATOM 1227 C C . GLY A 1 155 ? -7.035 0.705 -0.267 1.00 70.88 155 GLY A C 1
ATOM 1228 O O . GLY A 1 155 ? -7.733 0.045 -1.036 1.00 70.88 155 GLY A O 1
ATOM 1229 N N . ARG A 1 156 ? -6.978 2.036 -0.344 1.00 66.56 156 ARG A N 1
ATOM 1230 C CA . ARG A 1 156 ? -7.528 2.734 -1.508 1.00 66.56 156 ARG A CA 1
ATOM 1231 C C . ARG A 1 156 ? -6.702 2.306 -2.720 1.00 66.56 156 ARG A C 1
ATOM 1233 O O . ARG A 1 156 ? -5.523 2.648 -2.787 1.00 66.56 156 ARG A O 1
ATOM 1240 N N . THR A 1 157 ? -7.295 1.552 -3.641 1.00 58.19 157 THR A N 1
ATOM 1241 C CA . THR A 1 157 ? -6.653 1.252 -4.921 1.00 58.19 157 THR A CA 1
ATOM 1242 C C . THR A 1 157 ? -6.352 2.585 -5.605 1.00 58.19 157 THR A C 1
ATOM 1244 O O . THR A 1 157 ? -7.223 3.452 -5.720 1.00 58.19 157 THR A O 1
ATOM 1247 N N . ARG A 1 158 ? -5.087 2.822 -5.974 1.00 63.28 158 ARG A N 1
ATOM 1248 C CA . ARG A 1 158 ? -4.744 3.990 -6.794 1.00 63.28 158 ARG A CA 1
ATOM 1249 C C . ARG A 1 158 ? -5.481 3.785 -8.115 1.00 63.28 158 ARG A C 1
ATOM 1251 O O . ARG A 1 158 ? -5.224 2.792 -8.783 1.00 63.28 158 ARG A O 1
ATOM 1258 N N . THR A 1 159 ? -6.373 4.700 -8.492 1.00 66.69 159 THR A N 1
ATOM 1259 C CA . THR A 1 159 ? -7.186 4.617 -9.724 1.00 66.69 159 THR A CA 1
ATOM 1260 C C . THR A 1 159 ? -6.339 4.347 -10.979 1.00 66.69 159 THR A C 1
ATOM 1262 O O . THR A 1 159 ? -6.809 3.755 -11.940 1.00 66.69 159 THR A O 1
ATOM 1265 N N . ALA A 1 160 ? -5.063 4.742 -10.950 1.00 67.56 160 ALA A N 1
ATOM 1266 C CA . ALA A 1 160 ? -4.104 4.543 -12.031 1.00 67.56 160 ALA A CA 1
ATOM 1267 C C . ALA A 1 160 ? -3.565 3.102 -12.167 1.00 67.56 160 ALA A C 1
ATOM 1269 O O . ALA A 1 160 ? -3.090 2.739 -13.239 1.00 67.56 160 ALA A O 1
ATOM 1270 N N . THR A 1 161 ? -3.617 2.277 -11.118 1.00 80.62 161 THR A N 1
ATOM 1271 C CA . THR A 1 161 ? -3.046 0.920 -11.095 1.00 80.62 161 THR A CA 1
ATOM 1272 C C . THR A 1 161 ? -4.132 -0.119 -11.365 1.00 80.62 161 THR A C 1
ATOM 1274 O O . THR A 1 161 ? -4.503 -0.899 -10.494 1.00 80.62 161 THR A O 1
ATOM 1277 N N . THR A 1 162 ? -4.685 -0.077 -12.573 1.00 87.81 162 THR A N 1
ATOM 1278 C CA . THR A 1 162 ? -5.635 -1.084 -13.066 1.00 87.81 162 THR A CA 1
ATOM 1279 C C . THR A 1 162 ? -4.880 -2.113 -13.907 1.00 87.81 162 THR A C 1
ATOM 1281 O O . THR A 1 162 ? -3.925 -1.738 -14.587 1.00 87.81 162 THR A O 1
ATOM 1284 N N . ASP A 1 163 ? -5.315 -3.374 -13.921 1.00 89.38 163 ASP A N 1
ATOM 1285 C CA . ASP A 1 163 ? -4.664 -4.455 -14.686 1.00 89.38 163 ASP A CA 1
ATOM 1286 C C . ASP A 1 163 ? -4.509 -4.121 -16.180 1.00 89.38 163 ASP A C 1
ATOM 1288 O O . ASP A 1 163 ? -3.484 -4.427 -16.785 1.00 89.38 163 ASP A O 1
ATOM 1292 N N . ALA A 1 164 ? -5.471 -3.395 -16.760 1.00 91.50 164 ALA A N 1
ATOM 1293 C CA . ALA A 1 164 ? -5.390 -2.894 -18.133 1.00 91.50 164 ALA A CA 1
ATOM 1294 C C . ALA A 1 164 ? -4.190 -1.953 -18.356 1.00 91.50 164 ALA A C 1
ATOM 1296 O O . ALA A 1 164 ? -3.470 -2.078 -19.346 1.00 91.50 164 ALA A O 1
ATOM 1297 N N . ASN A 1 165 ? -3.936 -1.038 -17.414 1.00 92.12 165 ASN A N 1
ATOM 1298 C CA . ASN A 1 165 ? -2.790 -0.133 -17.490 1.00 92.12 165 ASN A CA 1
ATOM 1299 C C . ASN A 1 165 ? -1.482 -0.902 -17.298 1.00 92.12 165 ASN A C 1
ATOM 1301 O O . ASN A 1 165 ? -0.509 -0.610 -17.981 1.00 92.12 165 ASN A O 1
ATOM 1305 N N . VAL A 1 166 ? -1.460 -1.900 -16.408 1.00 93.88 166 VAL A N 1
ATOM 1306 C CA . VAL A 1 166 ? -0.285 -2.762 -16.204 1.00 93.88 166 VAL A CA 1
ATOM 1307 C C . VAL A 1 166 ? 0.075 -3.501 -17.495 1.00 93.88 166 VAL A C 1
ATOM 1309 O O . VAL A 1 166 ? 1.239 -3.479 -17.889 1.00 93.88 166 VAL A O 1
ATOM 1312 N N . GLY A 1 167 ? -0.915 -4.082 -18.182 1.00 95.69 167 GLY A N 1
ATOM 1313 C CA . GLY A 1 167 ? -0.714 -4.735 -19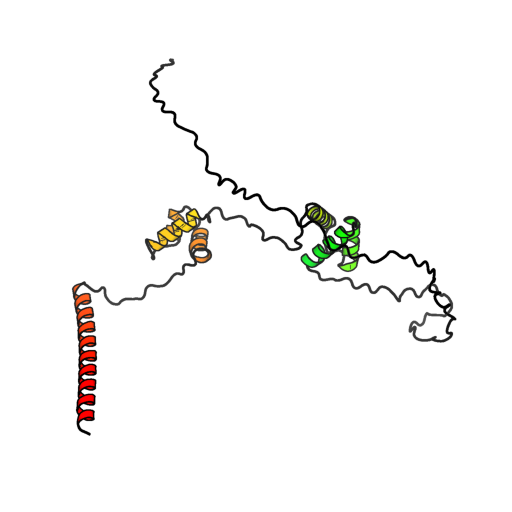.478 1.00 95.69 167 GLY A CA 1
ATOM 1314 C C . GLY A 1 167 ? -0.177 -3.775 -20.540 1.00 95.69 167 GLY A C 1
ATOM 1315 O O . GLY A 1 167 ? 0.841 -4.060 -21.163 1.00 95.69 167 GLY A O 1
ATOM 1316 N N . LYS A 1 168 ? -0.778 -2.584 -20.673 1.00 95.38 168 LYS A N 1
ATOM 1317 C CA . LYS A 1 168 ? -0.317 -1.584 -21.649 1.00 95.38 168 LYS A CA 1
ATOM 1318 C C . LYS A 1 168 ? 1.120 -1.113 -21.368 1.00 95.38 168 LYS A C 1
ATOM 1320 O O . LYS A 1 168 ? 1.889 -0.947 -22.310 1.00 95.38 168 LYS A O 1
ATOM 1325 N N . VAL A 1 169 ? 1.518 -0.946 -20.099 1.00 95.31 169 VAL A N 1
ATOM 1326 C CA . VAL A 1 169 ? 2.923 -0.648 -19.745 1.00 95.31 169 VAL A CA 1
ATOM 1327 C C . VAL A 1 169 ? 3.857 -1.789 -20.168 1.00 95.31 169 VAL A C 1
ATOM 1329 O O . VAL A 1 169 ? 4.919 -1.512 -20.727 1.00 95.31 169 VAL A O 1
ATOM 1332 N N . ASP A 1 170 ? 3.483 -3.051 -19.928 1.00 96.31 170 ASP A N 1
ATOM 1333 C CA . ASP A 1 170 ? 4.290 -4.216 -20.329 1.00 96.31 170 ASP A CA 1
ATOM 1334 C C . ASP A 1 170 ? 4.497 -4.253 -21.851 1.00 96.31 170 ASP A C 1
ATOM 1336 O O . ASP A 1 170 ? 5.630 -4.369 -22.326 1.00 96.31 170 ASP A O 1
ATOM 1340 N N . ASP A 1 171 ? 3.426 -4.042 -22.618 1.00 96.62 171 ASP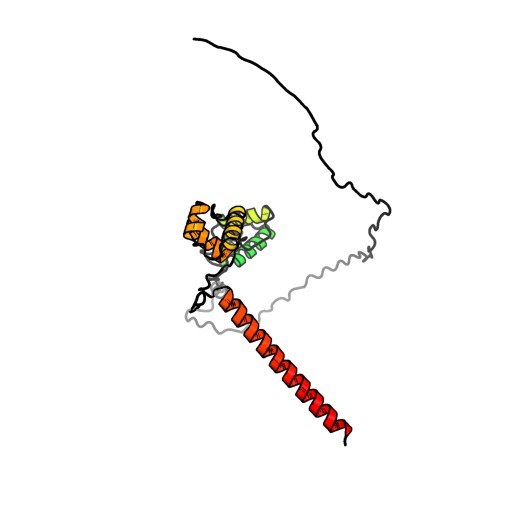 A N 1
ATOM 1341 C CA . ASP A 1 171 ? 3.469 -3.996 -24.081 1.00 96.62 171 ASP A CA 1
ATOM 1342 C C . ASP A 1 171 ? 4.372 -2.865 -24.595 1.00 96.62 171 ASP A C 1
ATOM 1344 O O . ASP A 1 171 ? 5.203 -3.077 -25.484 1.00 96.62 171 ASP A O 1
ATOM 1348 N N . MET A 1 172 ? 4.272 -1.670 -24.002 1.00 96.06 172 MET A N 1
ATOM 1349 C CA . MET A 1 172 ? 5.113 -0.522 -24.359 1.00 96.06 172 MET A CA 1
ATOM 1350 C C . MET A 1 172 ? 6.602 -0.794 -24.106 1.00 96.06 172 MET A C 1
ATOM 1352 O O . MET A 1 172 ? 7.440 -0.491 -24.961 1.00 96.06 172 MET A O 1
ATOM 1356 N N . ILE A 1 173 ? 6.945 -1.404 -22.966 1.00 95.50 173 ILE A N 1
ATOM 1357 C CA . ILE A 1 173 ? 8.332 -1.756 -22.623 1.00 95.50 173 ILE A CA 1
ATOM 1358 C C . ILE A 1 173 ? 8.869 -2.847 -23.559 1.00 95.50 173 ILE A C 1
ATOM 1360 O O . ILE A 1 173 ? 10.027 -2.781 -23.983 1.00 95.50 173 ILE A O 1
ATOM 1364 N N . ARG A 1 174 ? 8.047 -3.843 -23.915 1.00 94.88 174 ARG A N 1
ATOM 1365 C CA . ARG A 1 174 ? 8.430 -4.906 -24.860 1.00 94.88 174 ARG A CA 1
ATOM 1366 C C . ARG A 1 174 ? 8.641 -4.379 -26.274 1.00 94.88 174 ARG A C 1
ATOM 1368 O O . ARG A 1 174 ? 9.571 -4.827 -26.943 1.00 94.88 174 ARG A O 1
ATOM 1375 N N . ALA A 1 175 ? 7.817 -3.431 -26.716 1.00 95.56 175 ALA A N 1
ATOM 1376 C CA . ALA A 1 175 ? 7.969 -2.784 -28.015 1.00 95.56 175 ALA A CA 1
ATOM 1377 C C . ALA A 1 175 ? 9.232 -1.909 -28.071 1.00 95.56 175 ALA A C 1
ATOM 1379 O O . ALA A 1 175 ? 9.969 -1.938 -29.058 1.00 95.56 175 ALA A O 1
ATOM 1380 N N . ASN A 1 176 ? 9.514 -1.158 -27.002 1.00 94.06 176 ASN A N 1
ATOM 1381 C CA . ASN A 1 176 ? 10.701 -0.318 -26.902 1.00 94.06 176 ASN A CA 1
ATOM 1382 C C . ASN A 1 176 ? 11.324 -0.363 -25.501 1.00 94.06 176 ASN A C 1
ATOM 1384 O O . ASN A 1 176 ? 10.936 0.365 -24.589 1.00 94.06 176 ASN A O 1
ATOM 1388 N N . TRP A 1 177 ? 12.412 -1.122 -25.373 1.00 90.56 177 TRP A N 1
ATOM 1389 C CA . TRP A 1 177 ? 13.157 -1.262 -24.117 1.00 90.56 177 TRP A CA 1
ATOM 1390 C C . TRP A 1 177 ? 13.854 0.022 -23.631 1.00 90.56 177 TRP A C 1
ATOM 1392 O O . TRP A 1 177 ? 14.404 0.040 -22.530 1.00 90.56 177 TRP A O 1
ATOM 1402 N N . ARG A 1 178 ? 13.887 1.083 -24.450 1.00 91.75 178 ARG A N 1
ATOM 1403 C CA . ARG A 1 178 ? 14.481 2.388 -24.111 1.00 91.75 178 ARG A CA 1
ATOM 1404 C C . ARG A 1 178 ? 13.457 3.452 -23.716 1.00 91.75 178 ARG A C 1
ATOM 1406 O O . ARG A 1 178 ? 13.851 4.606 -23.564 1.00 91.75 178 ARG A O 1
ATOM 1413 N N . ILE A 1 179 ? 12.189 3.081 -23.562 1.00 94.62 179 ILE A N 1
ATOM 1414 C CA . ILE A 1 179 ? 11.131 4.015 -23.183 1.00 94.62 179 ILE A CA 1
ATOM 1415 C C . ILE A 1 179 ? 11.381 4.635 -21.800 1.00 94.62 179 ILE A C 1
ATOM 1417 O O . ILE A 1 179 ? 11.900 3.988 -20.883 1.00 94.62 179 ILE A O 1
ATOM 1421 N N . THR A 1 180 ? 11.043 5.912 -21.659 1.00 95.31 180 THR A N 1
ATOM 1422 C CA . THR A 1 180 ? 11.135 6.654 -20.399 1.00 95.31 180 THR A CA 1
ATOM 1423 C C . THR A 1 180 ? 9.837 6.556 -19.600 1.00 95.31 180 THR A C 1
ATOM 1425 O O . THR A 1 180 ? 8.763 6.310 -20.141 1.00 95.31 180 THR A O 1
ATOM 1428 N N . ILE A 1 181 ? 9.924 6.752 -18.281 1.00 95.25 181 ILE A N 1
ATOM 1429 C CA . ILE A 1 181 ? 8.738 6.727 -17.410 1.00 95.25 181 ILE A CA 1
ATOM 1430 C C . ILE A 1 181 ? 7.799 7.898 -17.736 1.00 95.25 181 ILE A C 1
ATOM 1432 O O . ILE A 1 181 ? 6.586 7.733 -17.646 1.00 95.25 181 ILE A O 1
ATOM 1436 N N . ASP A 1 182 ? 8.342 9.047 -18.149 1.00 96.12 182 ASP A N 1
ATOM 1437 C CA . ASP A 1 182 ? 7.554 10.209 -18.569 1.00 96.12 182 ASP A CA 1
ATOM 1438 C C . ASP A 1 182 ? 6.711 9.904 -19.817 1.00 96.12 182 ASP A C 1
ATOM 1440 O O . ASP A 1 182 ? 5.511 10.161 -19.808 1.00 96.12 182 ASP A O 1
ATOM 1444 N N . GLU A 1 183 ? 7.294 9.265 -20.839 1.00 95.94 183 GLU A N 1
ATOM 1445 C CA . GLU A 1 183 ? 6.560 8.838 -22.045 1.00 95.94 183 GLU A CA 1
ATOM 1446 C C . GLU A 1 183 ? 5.442 7.841 -21.705 1.00 95.94 183 GLU A C 1
ATOM 1448 O O . GLU A 1 183 ? 4.333 7.935 -22.226 1.00 95.94 183 GLU A O 1
ATOM 1453 N N . VAL A 1 184 ? 5.705 6.902 -20.788 1.00 95.38 184 VAL A N 1
ATOM 1454 C CA . VAL A 1 184 ? 4.684 5.962 -20.297 1.00 95.38 184 VAL A CA 1
ATOM 1455 C C . VAL A 1 184 ? 3.560 6.695 -19.560 1.00 95.38 184 VAL A C 1
ATOM 1457 O O . VAL A 1 184 ? 2.386 6.358 -19.720 1.00 95.38 184 VAL A O 1
ATOM 1460 N N . ALA A 1 185 ? 3.903 7.683 -18.736 1.00 95.19 185 ALA A N 1
ATOM 1461 C CA . ALA A 1 185 ? 2.936 8.456 -17.969 1.00 95.19 185 ALA A CA 1
ATOM 1462 C C . ALA A 1 185 ? 2.038 9.310 -18.876 1.00 95.19 185 ALA A C 1
ATOM 1464 O O . ALA A 1 185 ? 0.824 9.342 -18.666 1.00 95.19 185 ALA A O 1
ATOM 1465 N N . GLU A 1 186 ? 2.620 9.949 -19.892 1.00 95.12 186 GLU A N 1
ATOM 1466 C CA . GLU A 1 186 ? 1.909 10.759 -20.884 1.00 95.12 186 GLU A CA 1
ATOM 1467 C C . GLU A 1 186 ? 0.944 9.910 -21.723 1.00 95.12 186 GLU A C 1
ATOM 1469 O O . GLU A 1 186 ? -0.242 10.225 -21.801 1.00 95.12 186 GLU A O 1
ATOM 1474 N N . GLU A 1 187 ? 1.410 8.776 -22.252 1.00 94.38 187 GLU A N 1
ATOM 1475 C CA . GLU A 1 187 ? 0.614 7.862 -23.086 1.00 94.38 187 GLU A CA 1
ATOM 1476 C C . GLU A 1 187 ? -0.580 7.234 -22.341 1.00 94.38 187 GLU A C 1
ATOM 1478 O O . GLU A 1 187 ? -1.601 6.877 -22.936 1.00 94.38 187 GLU A O 1
ATOM 1483 N N . LEU A 1 188 ? -0.459 7.063 -21.024 1.00 91.25 188 LEU A N 1
ATOM 1484 C CA . LEU A 1 188 ? -1.508 6.490 -20.177 1.00 91.25 188 LEU A CA 1
ATOM 1485 C C . LEU A 1 188 ? -2.333 7.547 -19.434 1.00 91.25 188 LEU A C 1
ATOM 1487 O O . LEU A 1 188 ? -3.309 7.193 -18.772 1.00 91.25 188 LEU A O 1
ATOM 1491 N N . GLY A 1 189 ? -1.950 8.825 -19.506 1.00 92.12 189 GLY A N 1
ATOM 1492 C CA . GLY A 1 189 ? -2.579 9.902 -18.740 1.00 92.12 189 GLY A CA 1
ATOM 1493 C C . GLY A 1 189 ? -2.509 9.693 -17.221 1.00 92.12 189 GLY A C 1
ATOM 1494 O O . GLY A 1 189 ? -3.406 10.119 -16.490 1.00 92.12 189 GLY A O 1
ATOM 1495 N N . ILE A 1 190 ? -1.476 9.004 -16.729 1.00 93.06 190 ILE A N 1
ATOM 1496 C CA . ILE A 1 190 ? -1.273 8.717 -15.301 1.00 93.06 190 ILE A CA 1
ATOM 1497 C C . ILE A 1 190 ? -0.163 9.592 -14.722 1.00 93.06 190 ILE A C 1
ATOM 1499 O O . ILE A 1 190 ? 0.652 10.163 -15.439 1.00 93.06 190 ILE A O 1
ATOM 1503 N N . SER A 1 191 ? -0.090 9.694 -13.393 1.00 93.62 191 SER A N 1
ATOM 1504 C CA . SER A 1 191 ? 1.036 10.392 -12.770 1.00 93.62 191 SER A CA 1
ATOM 1505 C C . SER A 1 191 ? 2.345 9.617 -12.956 1.00 93.62 191 SER A C 1
ATOM 1507 O O . SER A 1 191 ? 2.351 8.386 -12.868 1.00 93.62 191 SER A O 1
ATOM 1509 N N . HIS A 1 192 ? 3.460 10.340 -13.114 1.00 93.88 192 HIS A N 1
ATOM 1510 C CA . HIS A 1 192 ? 4.811 9.767 -13.221 1.00 93.88 192 HIS A CA 1
ATOM 1511 C C . HIS A 1 192 ? 5.100 8.732 -12.122 1.00 93.88 192 HIS A C 1
ATOM 1513 O O . HIS A 1 192 ? 5.572 7.633 -12.393 1.00 93.88 192 HIS A O 1
ATOM 1519 N N . GLU A 1 193 ? 4.752 9.040 -10.870 1.00 92.69 193 GLU A N 1
ATOM 1520 C CA . GLU A 1 193 ? 4.941 8.124 -9.737 1.00 92.69 193 GLU A CA 1
ATOM 1521 C C . GLU A 1 193 ? 4.137 6.821 -9.897 1.00 92.69 193 GLU A C 1
ATOM 1523 O O . GLU A 1 193 ? 4.610 5.745 -9.541 1.00 92.69 193 GLU A O 1
ATOM 1528 N N . SER A 1 194 ? 2.929 6.896 -10.463 1.00 92.44 194 SER A N 1
ATOM 1529 C CA . SER A 1 194 ? 2.109 5.707 -10.711 1.00 92.44 194 SER A CA 1
ATOM 1530 C C . SER A 1 194 ? 2.702 4.855 -11.836 1.00 92.44 194 SER A C 1
ATOM 1532 O O . SER A 1 194 ? 2.767 3.637 -11.686 1.00 92.44 194 SER A O 1
ATOM 1534 N N . ALA A 1 195 ? 3.195 5.478 -12.913 1.00 94.00 195 ALA A N 1
ATOM 1535 C CA . ALA A 1 195 ? 3.914 4.788 -13.987 1.00 94.00 195 ALA A CA 1
ATOM 1536 C C . ALA A 1 195 ? 5.201 4.115 -13.472 1.00 94.00 195 ALA A C 1
ATOM 1538 O O . ALA A 1 195 ? 5.479 2.954 -13.788 1.00 94.00 195 ALA A O 1
ATOM 1539 N N . GLN A 1 196 ? 5.951 4.808 -12.610 1.00 93.69 196 GLN A N 1
ATOM 1540 C CA . GLN A 1 196 ? 7.147 4.277 -11.958 1.00 93.69 196 GLN A CA 1
ATOM 1541 C C . GLN A 1 196 ? 6.822 3.078 -11.059 1.00 93.69 196 GLN A C 1
ATOM 1543 O O . GLN A 1 196 ? 7.495 2.052 -11.149 1.00 93.69 196 GLN A O 1
ATOM 1548 N N . ASN A 1 197 ? 5.780 3.185 -10.230 1.00 93.62 197 ASN A N 1
ATOM 1549 C CA . ASN A 1 197 ? 5.313 2.108 -9.356 1.00 93.62 197 ASN A CA 1
ATOM 1550 C C . ASN A 1 197 ? 4.893 0.869 -10.168 1.00 93.62 197 ASN A C 1
ATOM 1552 O O . ASN A 1 197 ? 5.310 -0.244 -9.862 1.00 93.62 197 ASN A O 1
ATOM 1556 N N . ILE A 1 198 ? 4.135 1.052 -11.256 1.00 93.94 198 ILE A N 1
ATOM 1557 C CA . ILE A 1 198 ? 3.745 -0.056 -12.144 1.00 93.94 198 ILE A CA 1
ATOM 1558 C C . ILE A 1 198 ? 4.985 -0.732 -12.745 1.00 93.94 198 ILE A C 1
ATOM 1560 O O . ILE A 1 198 ? 5.120 -1.953 -12.678 1.00 93.94 198 ILE A O 1
ATOM 1564 N N . THR A 1 199 ? 5.925 0.054 -13.270 1.00 94.44 199 THR A N 1
ATOM 1565 C CA . THR A 1 199 ? 7.131 -0.470 -13.925 1.00 94.44 199 THR A CA 1
ATOM 1566 C C . THR A 1 199 ? 8.037 -1.230 -12.947 1.00 94.44 199 THR A C 1
ATOM 1568 O O . THR A 1 199 ? 8.504 -2.328 -13.252 1.00 94.44 199 THR A O 1
ATOM 1571 N N . HIS A 1 200 ? 8.293 -0.664 -11.764 1.00 92.88 200 HIS A N 1
ATOM 1572 C CA . HIS A 1 200 ? 9.289 -1.188 -10.827 1.00 92.88 200 HIS A CA 1
ATOM 1573 C C . HIS A 1 200 ? 8.718 -2.163 -9.789 1.00 92.88 200 HIS A C 1
ATOM 1575 O O . HIS A 1 200 ? 9.345 -3.180 -9.489 1.00 92.88 200 HIS A O 1
ATOM 1581 N N . ASP A 1 201 ? 7.547 -1.882 -9.219 1.00 91.56 201 ASP A N 1
ATOM 1582 C CA . ASP A 1 201 ? 7.014 -2.660 -8.096 1.00 91.56 201 ASP A CA 1
ATOM 1583 C C . ASP A 1 201 ? 6.029 -3.739 -8.541 1.00 91.56 201 ASP A C 1
ATOM 1585 O O . ASP A 1 201 ? 5.974 -4.797 -7.914 1.00 91.56 201 ASP A O 1
ATOM 1589 N N . ILE A 1 202 ? 5.307 -3.521 -9.642 1.00 92.25 202 ILE A N 1
ATOM 1590 C CA . ILE A 1 202 ? 4.345 -4.497 -10.173 1.00 92.25 202 ILE A CA 1
ATOM 1591 C C . ILE A 1 202 ? 5.014 -5.390 -11.216 1.00 92.25 202 ILE A C 1
ATOM 1593 O O . ILE A 1 202 ? 5.125 -6.594 -10.999 1.00 92.25 202 ILE A O 1
ATOM 1597 N N . LEU A 1 203 ? 5.530 -4.806 -12.303 1.00 94.38 203 LEU A N 1
ATOM 1598 C CA . LEU A 1 203 ? 6.191 -5.546 -13.389 1.00 94.38 203 LEU A CA 1
ATOM 1599 C C . LEU A 1 203 ? 7.629 -5.968 -13.056 1.00 94.38 203 LEU A C 1
ATOM 1601 O O . LEU A 1 203 ? 8.201 -6.818 -13.733 1.00 94.38 203 LEU A O 1
ATOM 1605 N N . ARG A 1 204 ? 8.223 -5.402 -11.996 1.00 95.25 204 ARG A N 1
ATOM 1606 C CA . ARG A 1 204 ? 9.583 -5.728 -11.525 1.00 95.25 204 ARG A CA 1
ATOM 1607 C C . ARG A 1 204 ? 10.690 -5.465 -12.547 1.00 95.25 204 ARG A C 1
ATOM 1609 O O . ARG A 1 204 ? 11.783 -6.027 -12.430 1.00 95.25 204 ARG A O 1
ATOM 1616 N N . TYR A 1 205 ? 10.460 -4.565 -13.500 1.00 94.25 205 TYR A N 1
ATOM 1617 C CA . TYR A 1 205 ? 11.502 -4.130 -14.418 1.00 94.25 205 TYR A CA 1
ATOM 1618 C C . TYR A 1 205 ? 12.554 -3.279 -13.705 1.00 94.25 205 TYR A C 1
ATOM 1620 O O . TYR A 1 205 ? 12.274 -2.512 -12.782 1.00 94.25 205 TYR A O 1
ATOM 1628 N N . ARG A 1 206 ? 13.804 -3.410 -14.159 1.00 92.94 206 ARG A N 1
ATOM 1629 C CA . ARG A 1 206 ? 14.944 -2.636 -13.662 1.00 92.94 206 ARG A CA 1
ATOM 1630 C C . ARG A 1 206 ? 15.649 -1.951 -14.817 1.00 92.94 206 ARG A C 1
ATOM 1632 O O . ARG A 1 206 ? 15.862 -2.547 -15.870 1.00 92.94 206 ARG A O 1
ATOM 1639 N N . LYS A 1 207 ? 16.075 -0.711 -14.589 1.00 92.19 207 LYS A N 1
ATOM 1640 C CA . LYS A 1 207 ? 16.890 0.027 -15.552 1.00 92.19 207 LYS A CA 1
ATOM 1641 C C . LYS A 1 207 ? 18.290 -0.583 -15.617 1.00 92.19 207 LYS A C 1
ATOM 1643 O O . LYS A 1 207 ? 19.004 -0.605 -14.617 1.00 92.19 207 LYS A O 1
ATOM 1648 N N . VAL A 1 208 ? 18.692 -1.022 -16.805 1.00 91.31 208 VAL A N 1
ATOM 1649 C CA . VAL A 1 208 ? 20.056 -1.474 -17.101 1.00 91.31 208 VAL A CA 1
ATOM 1650 C C . VAL A 1 208 ? 20.704 -0.463 -18.040 1.00 91.31 208 VAL A C 1
ATOM 1652 O O . VAL A 1 208 ? 20.089 -0.020 -19.011 1.00 91.31 208 VAL A O 1
ATOM 1655 N N . SER A 1 209 ? 21.938 -0.053 -17.746 1.00 87.56 209 SER A N 1
ATOM 1656 C CA . SER A 1 209 ? 22.690 0.826 -18.640 1.00 87.56 209 SER A CA 1
ATOM 1657 C C . SER A 1 209 ? 23.181 0.052 -19.863 1.00 87.56 209 SER A C 1
ATOM 1659 O O . SER A 1 209 ? 23.615 -1.097 -19.774 1.00 87.56 209 SER A O 1
ATOM 1661 N N . ALA A 1 210 ? 23.127 0.689 -21.033 1.00 86.50 210 ALA A N 1
ATOM 1662 C CA . ALA A 1 210 ? 23.710 0.111 -22.234 1.00 86.50 210 ALA A CA 1
ATOM 1663 C C . ALA A 1 210 ? 25.237 0.012 -22.082 1.00 86.50 210 ALA A C 1
ATOM 1665 O O . ALA A 1 210 ? 25.890 0.945 -21.609 1.00 86.50 210 ALA A O 1
ATOM 1666 N N . ARG A 1 211 ? 25.819 -1.109 -22.520 1.00 90.50 211 ARG A N 1
ATOM 1667 C CA . ARG A 1 211 ? 27.274 -1.263 -22.592 1.00 90.50 211 ARG A CA 1
ATOM 1668 C C . ARG A 1 211 ? 27.812 -0.443 -23.760 1.00 90.50 211 ARG A C 1
ATOM 1670 O O . ARG A 1 211 ? 27.290 -0.523 -24.870 1.00 90.50 211 ARG A O 1
ATOM 1677 N N . TRP A 1 212 ? 28.864 0.330 -23.511 1.00 90.69 212 TRP A N 1
ATOM 1678 C CA . TRP A 1 212 ? 29.484 1.141 -24.551 1.00 90.69 212 TRP A CA 1
ATOM 1679 C C . TRP A 1 212 ? 30.166 0.260 -25.606 1.00 90.69 212 TRP A C 1
ATOM 1681 O O . TRP A 1 212 ? 30.855 -0.708 -25.273 1.00 90.69 212 TRP A O 1
ATOM 1691 N N . VAL A 1 213 ? 29.971 0.601 -26.880 1.00 88.75 213 VAL A N 1
ATOM 1692 C CA . VAL A 1 213 ? 30.568 -0.090 -28.028 1.00 88.75 213 VAL A CA 1
ATOM 1693 C C . VAL A 1 213 ? 31.331 0.943 -28.852 1.00 88.75 213 VAL A C 1
ATOM 1695 O O . VAL A 1 213 ? 30.742 1.912 -29.319 1.00 88.75 213 VAL A O 1
ATOM 1698 N N . PHE A 1 214 ? 32.638 0.726 -29.034 1.00 87.38 214 PHE A N 1
ATOM 1699 C CA . PHE A 1 214 ? 33.570 1.700 -29.626 1.00 87.38 214 PHE A CA 1
ATOM 1700 C C . PHE A 1 214 ? 33.240 2.095 -31.071 1.00 87.38 214 PHE A C 1
ATOM 1702 O O . PHE A 1 214 ? 33.564 3.197 -31.502 1.00 87.38 214 PHE A O 1
ATOM 1709 N N . ARG A 1 215 ? 32.609 1.202 -31.842 1.00 88.62 215 ARG A N 1
ATOM 1710 C CA . ARG A 1 215 ? 32.351 1.425 -33.267 1.00 88.62 215 ARG A CA 1
ATOM 1711 C C . ARG A 1 215 ? 31.050 0.772 -33.713 1.00 88.62 215 ARG A C 1
ATOM 1713 O O . ARG A 1 215 ? 30.794 -0.384 -33.381 1.00 88.62 215 ARG A O 1
ATOM 1720 N N . GLN A 1 216 ? 30.284 1.485 -34.536 1.00 90.88 216 GLN A N 1
ATOM 1721 C CA . GLN A 1 216 ? 29.191 0.893 -35.304 1.00 90.88 216 GLN A CA 1
ATOM 1722 C C . GLN A 1 216 ? 29.773 0.037 -36.435 1.00 90.88 216 GLN A C 1
ATOM 1724 O O . GLN A 1 216 ? 30.489 0.529 -37.307 1.00 90.88 216 GLN A O 1
ATOM 1729 N N . LEU A 1 217 ? 29.522 -1.270 -36.386 1.00 90.06 217 LEU A N 1
ATOM 1730 C CA . LEU A 1 217 ? 30.014 -2.216 -37.384 1.00 90.06 217 LEU A CA 1
ATOM 1731 C C . LEU A 1 217 ? 29.122 -2.172 -38.626 1.00 90.06 217 LEU A C 1
ATOM 1733 O O . LEU A 1 217 ? 27.926 -2.434 -38.524 1.00 90.06 217 LEU A O 1
ATOM 1737 N N . THR A 1 218 ? 29.715 -1.904 -39.791 1.00 93.75 218 THR A N 1
ATOM 1738 C CA . THR A 1 218 ? 29.051 -2.137 -41.087 1.00 93.75 218 THR A CA 1
ATOM 1739 C C . THR A 1 218 ? 28.897 -3.639 -41.337 1.00 93.75 218 THR A C 1
ATOM 1741 O O . THR A 1 218 ? 29.650 -4.430 -40.763 1.00 93.75 218 THR A O 1
ATOM 1744 N N . SER A 1 219 ? 27.971 -4.032 -42.216 1.00 92.88 219 SER A N 1
ATOM 1745 C CA . SER A 1 219 ? 27.738 -5.440 -42.593 1.00 92.88 219 SER A CA 1
ATOM 1746 C C . SER A 1 219 ? 29.034 -6.163 -42.975 1.00 92.88 219 SER A C 1
ATOM 1748 O O . SER A 1 219 ? 29.347 -7.210 -42.419 1.00 92.88 219 SER A O 1
ATOM 1750 N N . THR A 1 220 ? 29.864 -5.526 -43.801 1.00 93.19 220 THR A N 1
ATOM 1751 C CA . THR A 1 220 ? 31.173 -6.050 -44.220 1.00 93.19 220 THR A CA 1
ATOM 1752 C C . THR A 1 220 ? 32.111 -6.353 -43.047 1.00 93.19 220 THR A C 1
ATOM 1754 O O . THR A 1 220 ? 32.750 -7.402 -43.015 1.00 93.19 220 THR A O 1
ATOM 1757 N N . HIS A 1 221 ? 32.180 -5.479 -42.034 1.00 90.69 221 HIS A N 1
ATOM 1758 C CA . HIS A 1 221 ? 32.998 -5.741 -40.846 1.00 90.69 221 HIS A CA 1
ATOM 1759 C C . HIS A 1 221 ? 32.411 -6.859 -39.973 1.00 90.69 221 HIS A C 1
ATOM 1761 O O . HIS A 1 221 ? 33.165 -7.542 -39.283 1.00 90.69 221 HIS A O 1
ATOM 1767 N N . GLN A 1 222 ? 31.088 -7.039 -39.950 1.00 91.06 222 GLN A N 1
ATOM 1768 C CA . GLN A 1 222 ? 30.458 -8.139 -39.213 1.00 91.06 222 GLN A CA 1
ATOM 1769 C C . GLN A 1 222 ? 30.805 -9.480 -39.861 1.00 91.06 222 GLN A C 1
ATOM 1771 O O . GLN A 1 222 ? 31.273 -10.382 -39.169 1.00 91.06 222 GLN A O 1
ATOM 1776 N N . GLU A 1 223 ? 30.671 -9.572 -41.185 1.00 93.75 223 GLU A N 1
ATOM 1777 C CA . GLU A 1 223 ? 31.019 -10.761 -41.967 1.00 93.75 223 GLU A CA 1
ATOM 1778 C C . GLU A 1 223 ? 32.486 -11.150 -41.782 1.00 93.75 223 GLU A C 1
ATOM 1780 O O . GLU A 1 223 ? 32.778 -12.294 -41.445 1.00 93.75 223 GLU A O 1
ATOM 1785 N N . GLN A 1 224 ? 33.411 -10.193 -41.896 1.00 92.81 224 GLN A N 1
ATOM 1786 C CA . GLN A 1 224 ? 34.840 -10.447 -41.682 1.00 92.81 224 GLN A CA 1
ATOM 1787 C C . GLN A 1 224 ? 35.138 -10.960 -40.269 1.00 92.81 224 GLN A C 1
ATOM 1789 O O . GLN A 1 224 ? 35.956 -11.862 -40.098 1.00 92.81 224 GLN A O 1
ATOM 1794 N N . ARG A 1 225 ? 34.470 -10.414 -39.245 1.00 91.75 225 ARG A N 1
ATOM 1795 C CA . ARG A 1 225 ? 34.661 -10.853 -37.855 1.00 91.75 225 ARG A CA 1
ATOM 1796 C C . ARG A 1 225 ? 34.088 -12.246 -37.608 1.00 91.75 225 ARG A C 1
ATOM 1798 O O . ARG A 1 225 ? 34.737 -13.032 -36.922 1.00 91.75 225 ARG A O 1
ATOM 1805 N N . MET A 1 226 ? 32.919 -12.560 -38.168 1.00 93.94 226 MET A N 1
ATOM 1806 C CA . MET A 1 226 ? 32.339 -13.905 -38.091 1.00 93.94 226 MET A CA 1
ATOM 1807 C C . MET A 1 226 ? 33.209 -14.921 -38.835 1.00 93.94 226 MET A C 1
ATOM 1809 O O . MET A 1 226 ? 33.532 -15.965 -38.277 1.00 93.94 226 MET A O 1
ATOM 1813 N N . ALA A 1 227 ? 33.662 -14.593 -40.048 1.00 92.56 227 ALA A N 1
ATOM 1814 C CA . ALA A 1 227 ? 34.532 -15.452 -40.843 1.00 92.56 227 ALA A CA 1
ATOM 1815 C C . ALA A 1 227 ? 35.868 -15.722 -40.137 1.00 92.56 227 ALA A C 1
ATOM 1817 O O . ALA A 1 227 ? 36.281 -16.873 -40.033 1.00 92.56 227 ALA A O 1
ATOM 1818 N N . ALA A 1 228 ? 36.513 -14.689 -39.585 1.00 90.69 228 ALA A N 1
ATOM 1819 C CA . ALA A 1 228 ? 37.750 -14.849 -38.824 1.00 90.69 228 ALA A CA 1
ATOM 1820 C C . ALA A 1 228 ? 37.559 -15.748 -37.591 1.00 90.69 228 ALA A C 1
ATOM 1822 O O . ALA A 1 228 ? 38.405 -16.596 -37.315 1.00 90.69 228 ALA A O 1
ATOM 1823 N N . PHE A 1 229 ? 36.440 -15.597 -36.874 1.00 91.69 229 PHE A N 1
ATOM 1824 C CA . PHE A 1 229 ? 36.118 -16.445 -35.726 1.00 91.69 229 PHE A CA 1
ATOM 1825 C C . PHE A 1 229 ? 35.910 -17.913 -36.130 1.00 91.69 229 PHE A C 1
ATOM 1827 O O . PHE A 1 229 ? 36.471 -18.808 -35.500 1.00 91.69 229 PHE A O 1
ATOM 1834 N N . VAL A 1 230 ? 35.157 -18.165 -37.205 1.00 91.19 230 VAL A N 1
ATOM 1835 C CA . VAL A 1 230 ? 34.895 -19.523 -37.710 1.00 91.19 230 VAL A CA 1
ATOM 1836 C C . VAL A 1 230 ? 36.179 -20.183 -38.217 1.00 91.19 230 VAL A C 1
ATOM 1838 O O . VAL A 1 230 ? 36.458 -21.320 -37.851 1.00 91.19 230 VAL A O 1
ATOM 1841 N N . LEU A 1 231 ? 37.000 -19.473 -38.999 1.00 88.75 231 LEU A N 1
ATOM 1842 C CA . LEU A 1 231 ? 38.285 -19.989 -39.486 1.00 88.75 231 LEU A CA 1
ATOM 1843 C C . LEU A 1 231 ? 39.241 -20.317 -38.332 1.00 88.75 231 LEU A C 1
ATOM 1845 O O . LEU A 1 231 ? 39.881 -21.368 -38.351 1.00 88.75 231 LEU A O 1
ATOM 1849 N N . ALA A 1 232 ? 39.297 -19.468 -37.300 1.00 87.56 232 ALA A N 1
ATOM 1850 C CA . ALA A 1 232 ? 40.078 -19.744 -36.100 1.00 87.56 232 ALA A CA 1
ATOM 1851 C C . ALA A 1 232 ? 39.585 -21.018 -35.387 1.00 87.56 232 ALA A C 1
ATOM 1853 O O . ALA A 1 232 ? 40.393 -21.895 -35.087 1.00 87.56 232 ALA A O 1
ATOM 1854 N N . ALA A 1 233 ? 38.274 -21.178 -35.185 1.00 85.06 233 ALA A N 1
ATOM 1855 C CA . ALA A 1 233 ? 37.704 -22.368 -34.546 1.00 85.06 233 ALA A CA 1
ATOM 1856 C C . ALA A 1 233 ? 37.956 -23.661 -35.350 1.00 85.06 233 ALA A C 1
ATOM 1858 O O . ALA A 1 233 ? 38.319 -24.693 -34.779 1.00 85.06 233 ALA A O 1
ATOM 1859 N N . LEU A 1 234 ? 37.829 -23.603 -36.679 1.00 82.81 234 LEU A N 1
ATOM 1860 C CA . LEU A 1 234 ? 38.136 -24.728 -37.569 1.00 82.81 234 LEU A CA 1
ATOM 1861 C C . LEU A 1 234 ? 39.626 -25.088 -37.544 1.00 82.81 234 LEU A C 1
ATOM 1863 O O . LEU A 1 234 ? 39.975 -26.263 -37.538 1.00 82.81 234 LEU A O 1
ATOM 1867 N N . SER A 1 235 ? 40.515 -24.097 -37.466 1.00 80.31 235 SER A N 1
ATOM 1868 C CA . SER A 1 235 ? 41.954 -24.355 -37.347 1.00 80.31 235 SER A CA 1
ATOM 1869 C C . SER A 1 235 ? 42.327 -25.025 -36.018 1.00 80.31 235 SER A C 1
ATOM 1871 O O . SER A 1 235 ? 43.134 -25.951 -36.009 1.00 80.31 235 SER A O 1
ATOM 1873 N N . VAL A 1 236 ? 41.693 -24.629 -34.907 1.00 77.25 236 VAL A N 1
ATOM 1874 C CA . VAL A 1 236 ? 41.921 -25.228 -33.580 1.00 77.25 236 VAL A CA 1
ATOM 1875 C C . VAL A 1 236 ? 41.421 -26.674 -33.536 1.00 77.25 236 VAL A C 1
ATOM 1877 O O . VAL A 1 236 ? 42.104 -27.549 -33.013 1.00 77.25 236 VAL A O 1
ATOM 1880 N N . THR A 1 237 ? 40.255 -26.948 -34.121 1.00 74.06 237 THR A N 1
ATOM 1881 C CA . THR A 1 237 ? 39.679 -28.304 -34.176 1.00 74.06 237 THR A CA 1
ATOM 1882 C C . THR A 1 237 ? 40.426 -29.225 -35.141 1.00 74.06 237 THR A C 1
ATOM 1884 O O . THR A 1 237 ? 40.662 -30.388 -34.810 1.00 74.06 237 THR A O 1
ATOM 1887 N N . ALA A 1 238 ? 40.875 -28.714 -36.292 1.00 77.31 238 ALA A N 1
ATOM 1888 C CA . ALA A 1 238 ? 41.746 -29.455 -37.203 1.00 77.31 238 ALA A CA 1
ATOM 1889 C C . ALA A 1 238 ? 43.098 -29.788 -36.549 1.00 77.31 238 ALA A C 1
ATOM 1891 O O . ALA A 1 238 ? 43.581 -30.910 -36.680 1.00 77.31 238 ALA A O 1
ATOM 1892 N N . PHE A 1 239 ? 43.683 -28.850 -35.794 1.00 72.88 239 PHE A N 1
ATOM 1893 C CA . PHE A 1 239 ? 44.920 -29.089 -35.048 1.00 72.88 239 PHE A CA 1
ATOM 1894 C C . PHE A 1 239 ? 44.735 -30.134 -33.935 1.00 72.88 239 PHE A C 1
ATOM 1896 O O . PHE A 1 239 ? 45.570 -31.024 -33.796 1.00 72.88 239 PHE A O 1
ATOM 1903 N N . ALA A 1 240 ? 43.618 -30.087 -33.200 1.00 72.12 240 ALA A N 1
ATOM 1904 C CA . ALA A 1 240 ? 43.286 -31.094 -32.189 1.00 72.12 240 ALA A CA 1
ATOM 1905 C C . ALA A 1 240 ? 43.091 -32.497 -32.798 1.00 72.12 240 ALA A C 1
ATOM 1907 O O . ALA A 1 240 ? 43.635 -33.467 -32.281 1.00 72.12 240 ALA A O 1
ATOM 1908 N N . SER A 1 241 ? 42.405 -32.596 -33.942 1.00 75.19 241 SER A N 1
ATOM 1909 C CA . SER A 1 241 ? 42.176 -33.877 -34.634 1.00 75.19 241 SER A CA 1
ATOM 1910 C C . SER A 1 241 ? 43.477 -34.480 -35.182 1.00 75.19 241 SER A C 1
ATOM 1912 O O . SER A 1 241 ? 43.672 -35.690 -35.141 1.00 75.19 241 SER A O 1
ATOM 1914 N N . LEU A 1 242 ? 44.399 -33.647 -35.680 1.00 66.19 242 LEU A N 1
ATOM 1915 C CA . LEU A 1 242 ? 45.717 -34.105 -36.134 1.00 66.19 242 LEU A CA 1
ATOM 1916 C C . LEU A 1 242 ? 46.602 -34.577 -34.971 1.00 66.19 242 LEU A C 1
ATOM 1918 O O . LEU A 1 242 ? 47.343 -35.545 -35.134 1.00 66.19 242 LEU A O 1
ATOM 1922 N N . HIS A 1 243 ? 46.507 -33.933 -33.804 1.00 68.50 243 HIS A N 1
ATOM 1923 C CA . HIS A 1 243 ? 47.203 -34.374 -32.594 1.00 68.50 243 HIS A CA 1
ATOM 1924 C C . HIS A 1 243 ? 46.693 -35.748 -32.127 1.00 68.50 243 HIS A C 1
ATOM 1926 O O . HIS A 1 243 ? 47.493 -36.646 -31.879 1.00 68.50 243 HIS A O 1
ATOM 1932 N N . GLU A 1 244 ? 45.376 -35.956 -32.113 1.00 62.97 244 GLU A N 1
ATOM 1933 C CA . GLU A 1 244 ? 44.740 -37.223 -31.720 1.00 62.97 244 GLU A CA 1
ATOM 1934 C C . GLU A 1 244 ? 45.084 -38.381 -32.682 1.00 62.97 244 GLU A C 1
ATOM 1936 O O . GLU A 1 244 ? 45.406 -39.486 -32.251 1.00 62.97 244 GLU A O 1
ATOM 1941 N N . VAL A 1 245 ? 45.145 -38.121 -33.996 1.00 61.28 245 VAL A N 1
ATOM 1942 C CA . VAL A 1 245 ? 45.606 -39.114 -34.989 1.00 61.28 245 VAL A CA 1
ATOM 1943 C C . VAL A 1 245 ? 47.102 -39.428 -34.836 1.00 61.28 245 VAL A C 1
ATOM 1945 O O . VAL A 1 245 ? 47.520 -40.558 -35.087 1.00 61.28 245 VAL A O 1
ATOM 1948 N N . SER A 1 246 ? 47.929 -38.465 -34.416 1.00 61.38 246 SER A N 1
ATOM 1949 C CA . SER A 1 246 ? 49.356 -38.715 -34.167 1.00 61.38 246 SER A CA 1
ATOM 1950 C C . SER A 1 246 ? 49.604 -39.582 -32.928 1.00 61.38 246 SER A C 1
ATOM 1952 O O . SER A 1 246 ? 50.491 -40.432 -32.962 1.00 61.38 246 SER A O 1
ATOM 1954 N N . GLU A 1 247 ? 48.787 -39.443 -31.879 1.00 58.97 247 GLU A N 1
ATOM 1955 C CA . GLU A 1 247 ? 48.871 -40.284 -30.680 1.00 58.97 247 GLU A CA 1
ATOM 1956 C C . GLU A 1 247 ? 48.421 -41.728 -30.957 1.00 58.97 247 GLU A C 1
ATOM 1958 O O . GLU A 1 247 ? 49.083 -42.662 -30.510 1.00 58.97 247 GLU A O 1
ATOM 1963 N N . LEU A 1 248 ? 47.380 -41.929 -31.777 1.00 59.38 248 LEU A N 1
ATOM 1964 C CA . LEU A 1 248 ? 46.906 -43.268 -32.163 1.00 59.38 248 LEU A CA 1
ATOM 1965 C C . LEU A 1 248 ? 47.909 -44.040 -33.044 1.00 59.38 248 LEU A C 1
ATOM 1967 O O . LEU A 1 248 ? 48.078 -45.245 -32.879 1.00 59.38 248 LEU A O 1
ATOM 1971 N N . ASN A 1 249 ? 48.635 -43.355 -33.937 1.00 58.31 249 ASN A N 1
ATOM 1972 C CA . ASN A 1 249 ? 49.687 -43.988 -34.750 1.00 58.31 249 ASN A CA 1
ATOM 1973 C C . ASN A 1 249 ? 50.944 -44.363 -33.938 1.00 58.31 249 ASN A C 1
ATOM 1975 O O . ASN A 1 249 ? 51.759 -45.157 -34.405 1.00 58.31 249 ASN A O 1
ATOM 1979 N N . LEU A 1 250 ? 51.120 -43.795 -32.740 1.00 56.09 250 LEU A N 1
ATOM 1980 C CA . LEU A 1 250 ? 52.225 -44.113 -31.829 1.00 56.09 250 LEU A CA 1
ATOM 1981 C C . LEU A 1 250 ? 51.897 -45.275 -30.879 1.00 56.09 250 LEU A C 1
ATOM 1983 O O . LEU A 1 250 ? 52.820 -45.937 -30.407 1.00 56.09 250 LEU A O 1
ATOM 1987 N N . THR A 1 251 ? 50.616 -45.562 -30.630 1.00 57.94 251 THR A N 1
ATOM 1988 C CA . THR A 1 251 ? 50.179 -46.711 -29.817 1.00 57.94 251 THR A CA 1
ATOM 1989 C C . THR A 1 251 ? 50.046 -48.018 -30.600 1.00 57.94 251 THR A C 1
ATOM 1991 O O . THR A 1 251 ? 50.076 -49.074 -29.982 1.00 57.94 251 THR A O 1
ATOM 1994 N N . ASP A 1 252 ? 49.965 -47.972 -31.934 1.00 52.38 252 ASP A N 1
ATOM 1995 C CA . ASP A 1 252 ? 49.926 -49.171 -32.797 1.00 52.38 252 ASP A CA 1
ATOM 1996 C C . ASP A 1 252 ? 51.327 -49.724 -33.157 1.00 52.38 252 ASP A C 1
ATOM 1998 O O . ASP A 1 252 ? 51.445 -50.718 -33.875 1.00 52.38 252 ASP A O 1
ATOM 2002 N N . PHE A 1 253 ? 52.403 -49.101 -32.655 1.00 56.47 253 PHE A N 1
ATOM 2003 C CA . PHE A 1 253 ? 53.800 -49.517 -32.877 1.00 56.47 253 PHE A CA 1
ATOM 2004 C C . PHE A 1 253 ? 54.552 -49.955 -31.603 1.00 56.47 253 PHE A C 1
ATOM 2006 O O . PHE A 1 253 ? 55.770 -50.144 -31.662 1.00 56.47 253 PHE A O 1
ATOM 2013 N N . TYR A 1 254 ? 53.853 -50.157 -30.479 1.00 51.69 254 TYR A N 1
ATOM 2014 C CA . TYR A 1 254 ? 54.415 -50.700 -29.232 1.00 51.69 254 TYR A CA 1
ATOM 2015 C C . TYR A 1 254 ? 53.671 -51.941 -28.740 1.00 51.69 254 TYR A C 1
ATOM 2017 O O . TYR A 1 254 ? 52.425 -51.953 -28.807 1.00 51.69 254 TYR A O 1
#

InterPro domains:
  IPR041426 Mos1 transposase, HTH domain [PF17906] (96-144)
  IPR052709 Transposase-Methyltransferase Hybrid [PTHR46060] (93-227)

pLDDT: mean 72.61, std 21.87, range [35.25, 96.62]

Organism: NCBI:txid2747483

Secondary structure (DSSP, 8-state):
------------------------------------------------------PPP-------------TT--S--TTS--TTS--PPP-----HHHHHHHHHHHHHTT--HHHHHHHHHHHH-TTS--HHHHHHHHHHHHTT----SPP-------TT--HHHHHHHHHHHHH-TT--HHHHHHHHT--HHHHHHIIIIIS-----PPPP-S-PPPHHHHHHHHHHHHHHHHHHHHHHHHHHHHHHHHHTT-